Protein AF-D8LKP2-F1 (afdb_monomer)

pLDDT: mean 86.98, std 13.0, range [36.91, 98.19]

Solvent-accessible surface area (backbone atoms only — not comparable to full-atom values): 19824 Å² total; per-residue (Å²): 86,24,50,41,53,51,46,104,83,70,51,73,47,97,65,74,42,77,43,76,52,61,92,35,32,36,48,33,83,53,68,47,74,48,55,32,40,78,43,66,53,33,48,69,44,66,46,68,44,86,26,95,50,35,24,31,48,98,84,61,45,61,40,46,41,91,69,36,36,76,41,45,35,46,92,82,30,64,33,41,49,42,50,35,68,36,51,56,72,44,47,91,50,56,59,77,62,38,18,50,39,74,50,68,64,48,90,62,101,60,98,60,98,58,67,46,66,51,74,48,80,12,64,48,36,46,31,43,41,61,55,15,45,18,40,28,65,65,51,86,84,86,76,67,70,31,49,27,14,24,32,15,30,49,44,52,12,41,77,53,59,57,20,56,78,38,33,43,27,40,49,48,52,56,43,36,73,75,26,71,32,59,52,94,80,35,70,65,19,18,63,79,44,68,62,50,53,63,77,67,57,30,60,62,69,74,68,60,74,89,69,78,48,87,79,47,80,87,34,72,57,53,41,40,28,41,34,26,45,65,74,18,48,77,74,49,76,46,74,68,68,58,70,94,58,74,56,79,59,81,59,72,93,52,96,71,58,51,76,99,51,30,68,42,58,76,35,29,40,96,50,88,80,86,88,85,81,84,62,58,67,74,73,40,63,84,47,85,52,49,38,30,41,42,24,36,54,27,81,70,81,72,45,76,44,78,44,77,36,76,49,61,84,30,40,64,88,84,52,46,49,44,61,58,90,48,82,81,42,54,61,62,32,63,41,29,31,53,44,62,88,58,85,53,62,57,116

Foldseek 3Di:
DAWDQADPVRHGDPDIDDDDDDFQWDAACDWDQEQLDIDHHHSHDTHHAPEPQWGADPVRHIDGHPQWDWFADSVVHHIYTHRVVLLVVLVVLDDQLQQKAKDFQDDDPDPDPGRDIDIDGFSLSRGQVSVLLSLCLPDDADDDLNLLSLLLLLLSCQSNVVQCPRSSNVSNVVSLVVFFDCPPNAGSPGDSHDAWWHPDWLCCQVVPDPQPADADQADFWWKKWFKAFNSRDGPGIDTDACQLVVQPDDADADDDDGPPGDDSQVRGPPDDDDDDDDHDVVSCLPPTWMKIFMWIQRPVVRDTHTDWDQDQPDDNPPDRLSVDPDPVSSRRTITTGMHINDDNRSD

Organism: Ectocarpus siliculosus (NCBI:txid2880)

Structure (mmCIF, N/CA/C/O backbone):
data_AF-D8LKP2-F1
#
_entry.id   AF-D8LKP2-F1
#
loop_
_atom_site.group_PDB
_atom_site.id
_atom_site.type_symbol
_atom_site.label_atom_id
_atom_site.label_alt_id
_atom_site.label_comp_id
_atom_site.label_asym_id
_atom_site.label_entity_id
_atom_site.label_seq_id
_atom_site.pdbx_PDB_ins_code
_atom_site.Cartn_x
_atom_site.Cartn_y
_atom_site.Cartn_z
_atom_site.occupancy
_atom_site.B_iso_or_equiv
_atom_site.auth_seq_id
_atom_site.auth_comp_id
_atom_site.auth_asym_id
_atom_site.auth_atom_id
_atom_site.pdbx_PDB_model_num
ATOM 1 N N . MET A 1 1 ? 24.342 -14.392 -27.982 1.00 81.88 1 MET A N 1
ATOM 2 C CA . MET A 1 1 ? 23.772 -15.522 -28.763 1.00 81.88 1 MET A CA 1
ATOM 3 C C . MET A 1 1 ? 23.723 -16.722 -27.837 1.00 81.88 1 MET A C 1
ATOM 5 O O . MET A 1 1 ? 24.605 -16.813 -26.998 1.00 81.88 1 MET A O 1
ATOM 9 N N . VAL A 1 2 ? 22.73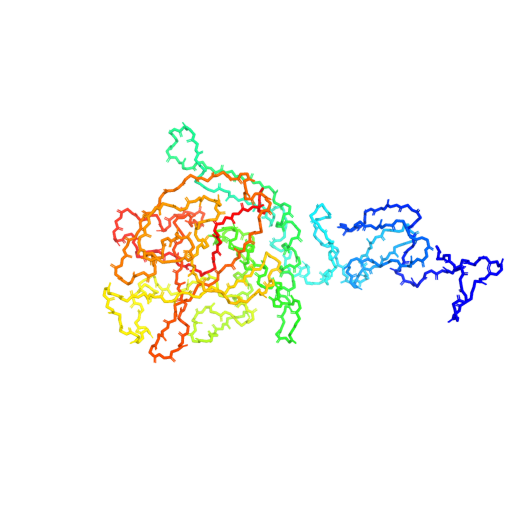1 -17.600 -27.959 1.00 86.88 2 VAL A N 1
ATOM 10 C CA . VAL A 1 2 ? 22.643 -18.830 -27.159 1.00 86.88 2 VAL A CA 1
ATOM 11 C C . VAL A 1 2 ? 23.512 -19.910 -27.775 1.00 86.88 2 VAL A C 1
ATOM 13 O O . VAL A 1 2 ? 23.477 -20.118 -28.989 1.00 86.88 2 VAL A O 1
ATOM 16 N N . LEU A 1 3 ? 24.264 -20.610 -26.939 1.00 84.88 3 LEU A N 1
ATOM 17 C CA . LEU A 1 3 ? 25.033 -21.785 -27.297 1.00 84.88 3 LEU A CA 1
ATOM 18 C C . LEU A 1 3 ? 24.117 -23.017 -27.324 1.00 84.88 3 LEU A C 1
ATOM 20 O O . LEU A 1 3 ? 23.578 -23.440 -26.307 1.00 84.88 3 LEU A O 1
ATOM 24 N N . LEU A 1 4 ? 23.957 -23.607 -28.502 1.00 85.62 4 LEU A N 1
ATOM 25 C CA . LEU A 1 4 ? 23.265 -24.872 -28.707 1.00 85.62 4 LEU A CA 1
ATOM 26 C C . LEU A 1 4 ? 24.266 -26.022 -28.619 1.00 85.62 4 LEU A C 1
ATOM 28 O O . LEU A 1 4 ? 25.209 -26.111 -29.412 1.00 85.62 4 LEU A O 1
ATOM 32 N N . GLU A 1 5 ? 24.034 -26.913 -27.659 1.00 85.00 5 GLU A N 1
ATOM 33 C CA . GLU A 1 5 ? 24.835 -28.125 -27.459 1.00 85.00 5 GLU A CA 1
ATOM 34 C C . GLU A 1 5 ? 24.086 -29.402 -27.855 1.00 85.00 5 GLU A C 1
ATOM 36 O O . GLU A 1 5 ? 24.713 -30.449 -28.013 1.00 85.00 5 GLU A O 1
ATOM 41 N N . THR A 1 6 ? 22.766 -29.325 -28.047 1.00 83.25 6 THR A N 1
ATOM 42 C CA . THR A 1 6 ? 21.898 -30.458 -28.382 1.00 83.25 6 THR A CA 1
ATOM 43 C C . THR A 1 6 ? 20.963 -30.140 -29.551 1.00 83.25 6 THR A C 1
ATOM 45 O O . THR A 1 6 ? 20.556 -28.999 -29.768 1.00 83.25 6 THR A O 1
ATOM 48 N N . TYR A 1 7 ? 20.608 -31.166 -30.327 1.00 76.75 7 TYR A N 1
ATOM 49 C CA . TYR A 1 7 ? 19.542 -31.088 -31.329 1.00 76.75 7 TYR A CA 1
ATOM 50 C C . TYR A 1 7 ? 18.158 -31.052 -30.655 1.00 76.75 7 TYR A C 1
ATOM 52 O O . TYR A 1 7 ? 18.015 -31.439 -29.497 1.00 76.75 7 TYR A O 1
ATOM 60 N N . GLN A 1 8 ? 17.099 -30.709 -31.406 1.00 70.69 8 GLN A N 1
ATOM 61 C CA . GLN A 1 8 ? 15.696 -30.719 -30.930 1.00 70.69 8 GLN A CA 1
ATOM 62 C C . GLN A 1 8 ? 15.198 -32.078 -30.371 1.00 70.69 8 GLN A C 1
ATOM 64 O O . GLN A 1 8 ? 14.094 -32.142 -29.838 1.00 70.69 8 GLN A O 1
ATOM 69 N N . GLY A 1 9 ? 15.993 -33.152 -30.470 1.00 70.62 9 GLY A N 1
ATOM 70 C CA . GLY A 1 9 ? 15.726 -34.475 -29.890 1.00 70.62 9 GLY A CA 1
ATOM 71 C C . GLY A 1 9 ? 16.557 -34.839 -28.649 1.00 70.62 9 GLY A C 1
ATOM 72 O O . GLY A 1 9 ? 16.400 -35.945 -28.145 1.00 70.62 9 GLY A O 1
ATOM 73 N N . GLY A 1 10 ? 17.432 -33.950 -28.158 1.00 77.06 10 GLY A N 1
ATOM 74 C CA . GLY A 1 10 ? 18.260 -34.169 -26.961 1.00 77.06 10 GLY A CA 1
ATOM 75 C C . GLY A 1 10 ? 19.646 -34.782 -27.206 1.00 77.06 10 GLY A C 1
ATOM 76 O O . GLY A 1 10 ? 20.459 -34.802 -26.286 1.00 77.06 10 GLY A O 1
ATOM 77 N N . ASP A 1 11 ? 19.950 -35.227 -28.428 1.00 84.88 11 ASP A N 1
ATOM 78 C CA . ASP A 1 11 ? 21.291 -35.701 -28.792 1.00 84.88 11 ASP A CA 1
ATOM 79 C C . ASP A 1 11 ? 22.294 -34.542 -28.862 1.00 84.88 11 ASP A C 1
ATOM 81 O O . ASP A 1 11 ? 21.978 -33.478 -29.398 1.00 84.88 11 ASP A O 1
ATOM 85 N N . TYR A 1 12 ? 23.516 -34.757 -28.370 1.00 84.31 12 TYR A N 1
ATOM 86 C CA . TYR A 1 12 ? 24.583 -33.756 -28.429 1.00 84.31 12 TYR A CA 1
ATOM 87 C C . TYR A 1 12 ? 25.056 -33.492 -29.864 1.00 84.31 12 TYR A C 1
ATOM 89 O O . TYR A 1 12 ? 25.244 -34.414 -30.661 1.00 84.31 12 TYR A O 1
ATOM 97 N N . MET A 1 13 ? 25.297 -32.220 -30.177 1.00 82.81 13 MET A N 1
ATOM 98 C CA . MET A 1 13 ? 25.844 -31.789 -31.461 1.00 82.81 13 MET A CA 1
ATOM 99 C C . MET A 1 13 ? 27.356 -32.043 -31.517 1.00 82.81 13 MET A C 1
ATOM 101 O O . MET A 1 13 ? 28.082 -31.761 -30.565 1.00 82.81 13 MET A O 1
ATOM 105 N N . THR A 1 14 ? 27.856 -32.530 -32.656 1.00 81.62 14 THR A N 1
ATOM 106 C CA . THR A 1 14 ? 29.305 -32.689 -32.901 1.00 81.62 14 THR A CA 1
ATOM 107 C C . THR A 1 14 ? 30.045 -31.352 -32.960 1.00 81.62 14 THR A C 1
ATOM 109 O O . THR A 1 14 ? 31.220 -31.285 -32.611 1.00 81.62 14 THR A O 1
ATOM 112 N N . GLU A 1 15 ? 29.354 -30.292 -33.378 1.00 83.38 15 GLU A N 1
ATOM 113 C CA . GLU A 1 15 ? 29.842 -28.915 -33.385 1.00 83.38 15 GLU A CA 1
ATOM 114 C C . GLU A 1 15 ? 28.800 -28.038 -32.690 1.00 83.38 15 GLU A C 1
ATOM 116 O O . GLU A 1 15 ? 27.628 -28.052 -33.071 1.00 83.38 15 GLU A O 1
ATOM 121 N N . LYS A 1 16 ? 29.212 -27.296 -31.655 1.00 85.81 16 LYS A N 1
ATOM 122 C CA . LYS A 1 16 ? 28.318 -26.361 -30.964 1.00 85.81 16 LYS A CA 1
ATOM 123 C C . LYS A 1 16 ? 27.963 -25.212 -31.904 1.00 85.81 16 LYS A C 1
ATOM 125 O O . LYS A 1 16 ? 28.833 -24.709 -32.615 1.00 85.81 16 LYS A O 1
ATOM 130 N N . ALA A 1 17 ? 26.710 -24.780 -31.885 1.00 86.44 17 ALA A N 1
ATOM 131 C CA . ALA A 1 17 ? 26.233 -23.687 -32.727 1.00 86.44 17 ALA A CA 1
ATOM 132 C C . ALA A 1 17 ? 25.756 -22.514 -31.872 1.00 86.44 17 ALA A C 1
ATOM 134 O O . ALA A 1 17 ? 25.228 -22.713 -30.786 1.00 86.44 17 ALA A O 1
ATOM 135 N N . CYS A 1 18 ? 25.906 -21.290 -32.374 1.00 87.31 18 CYS A N 1
ATOM 136 C CA . CYS A 1 18 ? 25.326 -20.111 -31.741 1.00 87.31 18 CYS A CA 1
ATOM 137 C C . CYS A 1 18 ? 24.032 -19.730 -32.463 1.00 87.31 18 CYS A C 1
ATOM 139 O O . CYS A 1 18 ? 24.038 -19.525 -33.678 1.00 87.31 18 CYS A O 1
ATOM 141 N N . GLN A 1 19 ? 22.936 -19.604 -31.721 1.00 89.38 19 GLN A N 1
ATOM 142 C CA . GLN A 1 19 ? 21.664 -19.097 -32.224 1.00 89.38 19 GLN A CA 1
ATOM 143 C C . GLN A 1 19 ? 21.390 -17.708 -31.643 1.00 89.38 19 GLN A C 1
ATOM 145 O O . GLN A 1 19 ? 21.559 -17.462 -30.450 1.00 89.38 19 GLN A O 1
ATOM 150 N N . SER A 1 20 ? 20.966 -16.767 -32.485 1.00 87.62 20 SER A N 1
ATOM 151 C CA . SER A 1 20 ? 20.514 -15.461 -32.004 1.00 87.62 20 SER A CA 1
ATOM 152 C C . SER A 1 20 ? 19.260 -15.605 -31.148 1.00 87.62 20 SER A C 1
ATOM 154 O O . SER A 1 20 ? 18.359 -16.376 -31.479 1.00 87.62 20 SER A O 1
ATOM 156 N N . CYS A 1 21 ? 19.203 -14.834 -30.066 1.00 89.25 21 CYS A N 1
ATOM 157 C CA . CYS A 1 21 ? 18.011 -14.748 -29.241 1.00 89.25 21 CYS A CA 1
ATOM 158 C C . CYS A 1 21 ? 16.824 -14.171 -30.010 1.00 89.25 21 CYS A C 1
ATOM 160 O O . CYS A 1 21 ? 16.996 -13.432 -30.986 1.00 89.25 21 CYS A O 1
ATOM 162 N N . ALA A 1 22 ? 15.616 -14.504 -29.551 1.00 90.56 22 ALA A N 1
ATOM 163 C CA . ALA A 1 22 ? 14.415 -13.823 -30.009 1.00 90.56 22 ALA A CA 1
ATOM 164 C C . ALA A 1 22 ? 14.532 -12.320 -29.705 1.00 90.56 22 ALA A C 1
ATOM 166 O O . ALA A 1 22 ? 15.175 -11.927 -28.726 1.00 90.56 22 ALA A O 1
ATOM 167 N N . ALA A 1 23 ? 13.924 -11.482 -30.547 1.00 88.94 23 ALA A N 1
ATOM 168 C CA . ALA A 1 23 ? 13.942 -10.037 -30.345 1.00 88.94 23 ALA A CA 1
ATOM 169 C C . ALA A 1 23 ? 13.461 -9.679 -28.927 1.00 88.94 23 ALA A C 1
ATOM 171 O O . ALA A 1 23 ? 12.464 -10.222 -28.457 1.00 88.94 23 ALA A O 1
ATOM 172 N N . GLY A 1 24 ? 14.199 -8.791 -28.258 1.00 90.19 24 GLY A N 1
ATOM 173 C CA . GLY A 1 24 ? 13.927 -8.360 -26.886 1.00 90.19 24 GLY A CA 1
ATOM 174 C C . GLY A 1 24 ? 14.442 -9.283 -25.779 1.00 90.19 24 GLY A C 1
ATOM 175 O O . GLY A 1 24 ? 14.266 -8.951 -24.610 1.00 90.19 24 GLY A O 1
ATOM 176 N N . THR A 1 25 ? 15.117 -10.385 -26.118 1.00 93.62 25 THR A N 1
ATOM 177 C CA . THR A 1 25 ? 15.786 -11.269 -25.147 1.00 93.62 25 THR A CA 1
ATOM 178 C C . THR A 1 25 ? 17.306 -11.250 -25.327 1.00 93.62 25 THR A C 1
ATOM 180 O O . THR A 1 25 ? 17.803 -11.009 -26.432 1.00 93.62 25 THR A O 1
ATOM 183 N N . PHE A 1 26 ? 18.056 -11.495 -24.251 1.00 93.75 26 PHE A N 1
ATOM 184 C CA . PHE A 1 26 ? 19.516 -11.366 -24.222 1.00 93.75 26 PHE A CA 1
ATOM 185 C C . PHE A 1 26 ? 20.187 -12.557 -23.529 1.00 93.75 26 PHE A C 1
ATOM 187 O O . PHE A 1 26 ? 19.570 -13.239 -22.715 1.00 93.75 26 PHE A O 1
ATOM 194 N N . VAL A 1 27 ? 21.452 -12.821 -23.866 1.00 93.44 27 VAL A N 1
ATOM 195 C CA . VAL A 1 27 ? 22.268 -13.860 -23.217 1.00 93.44 27 VAL A CA 1
ATOM 196 C C . VAL A 1 27 ? 23.348 -13.185 -22.399 1.00 93.44 27 VAL A C 1
ATOM 198 O O . VAL A 1 27 ? 24.166 -12.459 -22.960 1.00 93.44 27 VAL A O 1
ATOM 201 N N . PHE A 1 28 ? 23.381 -13.468 -21.103 1.00 92.38 28 PHE A N 1
ATOM 202 C CA . PHE A 1 28 ? 24.430 -12.993 -20.213 1.00 92.38 28 PHE A CA 1
ATOM 203 C C . PHE A 1 28 ? 25.578 -14.004 -20.171 1.00 92.38 28 PHE A C 1
ATOM 205 O O . PHE A 1 28 ? 25.398 -15.141 -19.741 1.00 92.38 28 PHE A O 1
ATOM 212 N N . GLU A 1 29 ? 26.762 -13.595 -20.628 1.00 90.50 29 GLU A N 1
ATOM 213 C CA . GLU A 1 29 ? 27.996 -14.391 -20.506 1.00 90.50 29 GLU A CA 1
ATOM 214 C C . GLU A 1 29 ? 28.653 -14.222 -19.126 1.00 90.50 29 GLU A C 1
ATOM 216 O O . GLU A 1 29 ? 29.379 -15.099 -18.663 1.00 90.50 29 GLU A O 1
ATOM 221 N N . GLU A 1 30 ? 28.343 -13.120 -18.443 1.00 92.50 30 GLU A N 1
ATOM 222 C CA . GLU A 1 30 ? 28.741 -12.816 -17.072 1.00 92.50 30 GLU A CA 1
ATOM 223 C C . GLU A 1 30 ? 27.514 -12.361 -16.279 1.00 92.50 30 GLU A C 1
ATOM 225 O O . GLU A 1 30 ? 26.557 -11.839 -16.851 1.00 92.50 30 GLU A O 1
ATOM 230 N N . ALA A 1 31 ? 27.529 -12.566 -14.960 1.00 93.94 31 ALA A N 1
ATOM 231 C CA . ALA A 1 31 ? 26.429 -12.122 -14.114 1.00 93.94 31 ALA A CA 1
ATOM 232 C C . ALA A 1 31 ? 26.308 -10.590 -14.160 1.00 93.94 31 ALA A C 1
ATOM 234 O O . ALA A 1 31 ? 27.303 -9.884 -13.992 1.00 93.94 31 ALA A O 1
ATOM 235 N N . SER A 1 32 ? 25.089 -10.088 -14.349 1.00 94.62 32 SER A N 1
ATOM 236 C CA . SER A 1 32 ? 24.789 -8.654 -14.390 1.00 94.62 32 SER A CA 1
ATOM 237 C C . SER A 1 32 ? 23.512 -8.349 -13.616 1.00 94.62 32 SER A C 1
ATOM 239 O O . SER A 1 32 ? 22.709 -9.243 -13.354 1.00 94.62 32 SER A O 1
ATOM 241 N N . THR A 1 33 ? 23.303 -7.084 -13.262 1.00 95.12 33 THR A N 1
ATOM 242 C CA . THR A 1 33 ? 22.041 -6.607 -12.691 1.00 95.12 33 THR A CA 1
ATOM 243 C C . THR A 1 33 ? 21.482 -5.525 -13.594 1.00 95.12 33 THR A C 1
ATOM 245 O O . THR A 1 33 ? 22.072 -4.457 -13.715 1.00 95.12 33 THR A O 1
ATOM 248 N N . GLU A 1 34 ? 20.320 -5.788 -14.183 1.00 95.25 34 GLU A N 1
ATOM 249 C CA . GLU A 1 34 ? 19.661 -4.891 -15.130 1.00 95.25 34 GLU A CA 1
ATOM 250 C C . GLU A 1 34 ? 18.204 -4.688 -14.724 1.00 95.25 34 GLU A C 1
ATOM 252 O O . GLU A 1 34 ? 17.526 -5.623 -14.298 1.00 95.25 34 GLU A O 1
ATOM 257 N N . ALA A 1 35 ? 17.720 -3.446 -14.811 1.00 95.56 35 ALA A N 1
ATOM 258 C CA . ALA A 1 35 ? 16.361 -3.075 -14.403 1.00 95.56 35 ALA A CA 1
ATOM 259 C C . ALA A 1 35 ? 15.943 -3.616 -13.014 1.00 95.56 35 ALA A C 1
ATOM 261 O O . ALA A 1 35 ? 14.785 -3.964 -12.801 1.00 95.56 35 ALA A O 1
ATOM 262 N N . GLY A 1 36 ? 16.886 -3.679 -12.066 1.00 94.62 36 GLY A N 1
ATOM 263 C CA . GLY A 1 36 ? 16.636 -4.134 -10.693 1.00 94.62 36 GLY A CA 1
ATOM 264 C C . GLY A 1 36 ? 16.484 -5.648 -10.519 1.00 94.62 36 GLY A C 1
ATOM 265 O O . GLY A 1 36 ? 16.029 -6.096 -9.470 1.00 94.62 36 GLY A O 1
ATOM 266 N N . VAL A 1 37 ? 16.877 -6.441 -11.522 1.00 96.31 37 VAL A N 1
ATOM 267 C CA . VAL A 1 37 ? 16.931 -7.908 -11.458 1.00 96.31 37 VAL A CA 1
ATOM 268 C C . VAL A 1 37 ? 18.347 -8.392 -11.735 1.00 96.31 37 VAL A C 1
ATOM 270 O O . VAL A 1 37 ? 19.013 -7.899 -12.643 1.00 96.31 37 VAL A O 1
ATOM 273 N N . SER A 1 38 ? 18.813 -9.360 -10.944 1.00 95.44 38 SER A N 1
ATOM 274 C CA . SER A 1 38 ? 20.093 -10.029 -11.171 1.00 95.44 38 SER A CA 1
ATOM 275 C C . SER A 1 38 ? 19.930 -11.191 -12.145 1.00 95.44 38 SER A C 1
ATOM 277 O O . SER A 1 38 ? 19.161 -12.119 -11.900 1.00 95.44 38 SER A O 1
ATOM 279 N N . TYR A 1 39 ? 20.699 -11.148 -13.224 1.00 94.88 39 TYR A N 1
ATOM 280 C CA . TYR A 1 39 ? 20.777 -12.173 -14.252 1.00 94.88 39 TYR A CA 1
ATOM 281 C C . TYR A 1 39 ? 22.038 -12.999 -14.041 1.00 94.88 39 TYR A C 1
ATOM 283 O O . TYR A 1 39 ? 23.145 -12.467 -13.914 1.00 94.88 39 TYR A O 1
ATOM 291 N N . ALA A 1 40 ? 21.872 -14.317 -13.993 1.00 94.56 40 ALA A N 1
ATOM 292 C CA . ALA A 1 40 ? 22.999 -15.231 -13.937 1.00 94.56 40 ALA A CA 1
ATOM 293 C C . ALA A 1 40 ? 23.657 -15.341 -15.318 1.00 94.56 40 ALA A C 1
ATOM 295 O O . ALA A 1 40 ? 22.985 -15.241 -16.347 1.00 94.56 40 ALA A O 1
ATOM 296 N N . ALA A 1 41 ? 24.966 -15.604 -15.326 1.00 93.88 41 ALA A N 1
ATOM 297 C CA . ALA A 1 41 ? 25.658 -16.015 -16.537 1.00 93.88 41 ALA A CA 1
ATOM 298 C C . ALA A 1 41 ? 25.077 -17.352 -17.011 1.00 93.88 41 ALA A C 1
ATOM 300 O O . ALA A 1 41 ? 25.246 -18.378 -16.348 1.00 93.88 41 ALA A O 1
ATOM 301 N N . ASP A 1 42 ? 24.387 -17.333 -18.143 1.00 91.94 42 ASP A N 1
ATOM 302 C CA . ASP A 1 42 ? 23.805 -18.520 -18.749 1.00 91.94 42 ASP A CA 1
ATOM 303 C C . ASP A 1 42 ? 23.919 -18.418 -20.271 1.00 91.94 42 ASP A C 1
ATOM 305 O O . ASP A 1 42 ? 23.041 -17.848 -20.921 1.00 91.94 42 ASP A O 1
ATOM 309 N N . PRO A 1 43 ? 24.988 -18.976 -20.869 1.00 88.94 43 PRO A N 1
ATOM 310 C CA . PRO A 1 43 ? 25.154 -18.968 -22.313 1.00 88.94 43 PRO A CA 1
ATOM 311 C C . PRO A 1 43 ? 24.147 -19.883 -23.028 1.00 88.94 43 PRO A C 1
ATOM 313 O O . PRO A 1 43 ? 24.101 -19.867 -24.257 1.00 88.94 43 PRO A O 1
ATOM 316 N N . LEU A 1 44 ? 23.368 -20.697 -22.303 1.00 89.06 44 LEU A N 1
ATOM 317 C CA . LEU A 1 44 ? 22.438 -21.687 -22.851 1.00 89.06 44 LEU A CA 1
ATOM 318 C C . LEU A 1 44 ? 20.987 -21.188 -22.906 1.00 89.06 44 LEU A C 1
ATOM 320 O O . LEU A 1 44 ? 20.153 -21.853 -23.525 1.00 89.06 44 LEU A O 1
ATOM 324 N N . SER A 1 45 ? 20.666 -20.031 -22.317 1.00 91.12 45 SER A N 1
ATOM 325 C CA . SER A 1 45 ? 19.306 -19.489 -22.331 1.00 91.12 45 SER A CA 1
ATOM 326 C C . SER A 1 45 ? 19.242 -18.002 -22.682 1.00 91.12 45 SER A C 1
ATOM 328 O O . SER A 1 45 ? 20.117 -17.203 -22.354 1.00 91.12 45 SER A O 1
ATOM 330 N N . CYS A 1 46 ? 18.174 -17.630 -23.392 1.00 92.75 46 CYS A N 1
ATOM 331 C CA . CYS A 1 46 ? 17.798 -16.233 -23.567 1.00 92.75 46 CYS A CA 1
ATOM 332 C C . CYS A 1 46 ? 16.978 -15.796 -22.356 1.00 92.75 46 CYS A C 1
ATOM 334 O O . CYS A 1 46 ? 15.945 -16.397 -22.060 1.00 92.75 46 CYS A O 1
ATOM 336 N N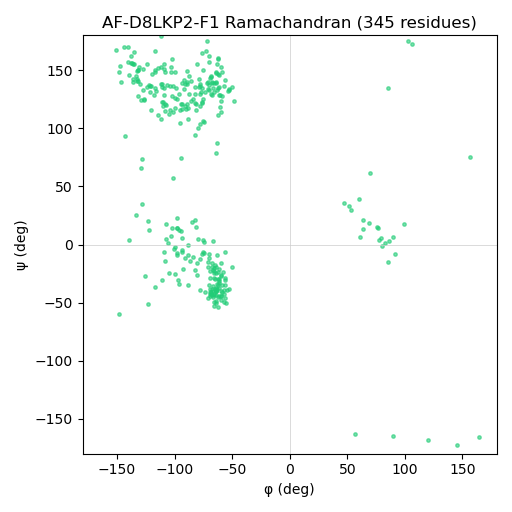 . GLN A 1 47 ? 17.411 -14.731 -21.701 1.00 94.94 47 GLN A N 1
ATOM 337 C CA . GLN A 1 47 ? 16.730 -14.128 -20.565 1.00 94.94 47 GLN A CA 1
ATOM 338 C C . GLN A 1 47 ? 15.925 -12.909 -21.047 1.00 94.94 47 GLN A C 1
ATOM 340 O O . GLN A 1 47 ? 16.292 -12.257 -22.031 1.00 94.94 47 GLN A O 1
ATOM 345 N N . ALA A 1 48 ? 14.798 -12.634 -20.391 1.00 95.62 48 ALA A N 1
ATOM 346 C CA . ALA A 1 48 ? 13.905 -11.517 -20.699 1.00 95.62 48 ALA A CA 1
ATOM 347 C C . ALA A 1 48 ? 13.976 -10.453 -19.598 1.00 95.62 48 ALA A C 1
ATOM 349 O O . ALA A 1 48 ? 14.324 -10.765 -18.462 1.00 95.62 48 ALA A O 1
ATOM 350 N N . CYS A 1 49 ? 13.645 -9.212 -19.950 1.00 96.69 49 CYS A N 1
ATOM 351 C CA . CYS A 1 49 ? 13.491 -8.129 -18.984 1.00 96.69 49 CYS A CA 1
ATOM 352 C C . CYS A 1 49 ? 12.358 -8.427 -17.979 1.00 96.69 49 CYS A C 1
ATOM 354 O O . CYS A 1 49 ? 11.496 -9.257 -18.268 1.00 96.69 49 CYS A O 1
ATOM 356 N N . PRO A 1 50 ? 12.325 -7.758 -16.810 1.00 95.94 50 PRO A N 1
ATOM 357 C CA . PRO A 1 50 ? 11.378 -8.106 -15.747 1.00 95.94 50 PRO A CA 1
ATOM 358 C C . PRO A 1 50 ? 9.914 -7.749 -16.030 1.00 95.94 50 PRO A C 1
ATOM 360 O O . PRO A 1 50 ? 9.033 -8.211 -15.311 1.00 95.94 50 PRO A O 1
ATOM 363 N N . ASP A 1 51 ? 9.660 -6.905 -17.026 1.00 95.31 51 ASP A N 1
ATOM 364 C CA . ASP A 1 51 ? 8.332 -6.425 -17.398 1.00 95.31 51 ASP A CA 1
ATOM 365 C C . ASP A 1 51 ? 8.064 -6.789 -18.862 1.00 95.31 51 ASP A C 1
ATOM 367 O O . ASP A 1 51 ? 8.934 -6.615 -19.717 1.00 95.31 51 ASP A O 1
ATOM 371 N N . ASP A 1 52 ? 6.855 -7.264 -19.159 1.00 94.38 52 ASP A N 1
ATOM 372 C CA . ASP A 1 52 ? 6.459 -7.702 -20.504 1.00 94.38 52 ASP A CA 1
ATOM 373 C C . ASP A 1 52 ? 6.518 -6.571 -21.551 1.00 94.38 52 ASP A C 1
ATOM 375 O O . ASP A 1 52 ? 6.607 -6.826 -22.755 1.00 94.38 52 ASP A O 1
ATOM 379 N N . ASN A 1 53 ? 6.487 -5.306 -21.115 1.00 95.38 53 ASN A N 1
ATOM 380 C CA . ASN A 1 53 ? 6.640 -4.130 -21.971 1.00 95.38 53 ASN A CA 1
ATOM 381 C C . ASN A 1 53 ? 8.081 -3.595 -22.009 1.00 95.38 53 ASN A C 1
ATOM 383 O O . ASN A 1 53 ? 8.308 -2.491 -22.514 1.00 95.38 53 ASN A O 1
ATOM 387 N N . MET A 1 54 ? 9.052 -4.360 -21.507 1.00 96.75 54 MET A N 1
ATOM 388 C CA . MET A 1 54 ? 10.482 -4.122 -21.691 1.00 96.75 54 MET A CA 1
ATOM 389 C C . MET A 1 54 ? 11.081 -5.060 -22.731 1.00 96.75 54 MET A C 1
ATOM 391 O O . MET A 1 54 ? 10.653 -6.196 -22.919 1.00 96.75 54 MET A O 1
ATOM 395 N N . SER A 1 55 ? 12.147 -4.595 -23.367 1.00 96.75 55 SER A N 1
ATOM 396 C CA . SER A 1 55 ? 12.992 -5.413 -24.222 1.00 96.75 55 SER A CA 1
ATOM 397 C C . SER A 1 55 ? 14.464 -5.079 -24.010 1.00 96.75 55 SER A C 1
ATOM 399 O O . SER A 1 55 ? 14.834 -3.932 -23.733 1.00 96.75 55 SER A O 1
ATOM 401 N N . PHE A 1 56 ? 15.312 -6.101 -24.124 1.00 95.88 56 PHE A N 1
ATOM 402 C CA . PHE A 1 56 ? 16.755 -5.903 -24.117 1.00 95.88 56 PHE A CA 1
ATOM 403 C C . PHE A 1 56 ? 17.231 -5.218 -25.401 1.00 95.88 56 PHE A C 1
ATOM 405 O O . PHE A 1 56 ? 16.889 -5.638 -26.513 1.00 95.88 56 PHE A O 1
ATOM 412 N N . GLY A 1 57 ? 18.073 -4.199 -25.232 1.00 90.25 57 GLY A N 1
ATOM 413 C CA . GLY A 1 57 ? 18.898 -3.621 -26.283 1.00 90.25 57 GLY A CA 1
ATOM 414 C C . GLY A 1 57 ? 20.048 -4.544 -26.699 1.00 90.25 57 GLY A C 1
ATOM 415 O O . GLY A 1 57 ? 20.288 -5.603 -26.117 1.00 90.25 57 GLY A O 1
ATOM 416 N N . LEU A 1 58 ? 20.797 -4.134 -27.727 1.00 84.38 58 LEU A N 1
ATOM 417 C CA . LEU A 1 58 ? 21.979 -4.879 -28.198 1.00 84.38 58 LEU A CA 1
ATOM 418 C C . LEU A 1 58 ? 23.120 -4.907 -27.169 1.00 84.38 58 LEU A C 1
ATOM 420 O O . LEU A 1 58 ? 24.007 -5.751 -27.258 1.00 84.38 58 LEU A O 1
ATOM 424 N N . ASP A 1 59 ? 23.099 -3.971 -26.229 1.00 86.94 59 ASP A N 1
ATOM 425 C CA . ASP A 1 59 ? 24.020 -3.814 -25.107 1.00 86.94 59 ASP A CA 1
ATOM 426 C C . ASP A 1 59 ? 23.600 -4.606 -23.860 1.00 86.94 59 ASP A C 1
ATOM 428 O O . ASP A 1 59 ? 24.312 -4.575 -22.860 1.00 86.94 59 ASP A O 1
ATOM 432 N N . GLY A 1 60 ? 22.473 -5.323 -23.913 1.00 88.00 60 GLY A N 1
ATOM 433 C CA . GLY A 1 60 ? 21.954 -6.076 -22.774 1.00 88.00 60 GLY A CA 1
ATOM 434 C C . GLY A 1 60 ? 21.277 -5.204 -21.718 1.00 88.00 60 GLY A C 1
ATOM 435 O O . GLY A 1 60 ? 21.005 -5.700 -20.631 1.00 88.00 60 GLY A O 1
ATOM 436 N N . GLN A 1 61 ? 20.959 -3.940 -22.024 1.00 93.69 61 GLN A N 1
ATOM 437 C CA . GLN A 1 61 ? 20.186 -3.074 -21.132 1.00 93.69 61 GLN A CA 1
ATOM 438 C C . GLN A 1 61 ? 18.688 -3.179 -21.417 1.00 93.69 61 GLN A C 1
ATOM 440 O O . GLN A 1 61 ? 18.256 -3.195 -22.571 1.00 93.69 61 GLN A O 1
ATOM 445 N N . CYS A 1 62 ? 17.876 -3.232 -20.362 1.00 95.94 62 CYS A N 1
ATOM 446 C CA . CYS A 1 62 ? 16.422 -3.217 -20.492 1.00 95.94 62 CYS A CA 1
ATOM 447 C C . CYS A 1 62 ? 15.910 -1.802 -20.762 1.00 95.94 62 CYS A C 1
ATOM 449 O O . CYS A 1 62 ? 16.194 -0.867 -20.012 1.00 95.94 62 CYS A O 1
ATOM 451 N N . SER A 1 63 ? 15.086 -1.662 -21.796 1.00 96.25 63 SER A N 1
ATOM 452 C CA . SER A 1 63 ? 14.387 -0.419 -22.116 1.00 96.25 63 SER A CA 1
ATOM 453 C C . SER A 1 63 ? 12.906 -0.685 -22.364 1.00 96.25 63 SER A C 1
ATOM 455 O O . SER A 1 63 ? 12.529 -1.776 -22.790 1.00 96.25 63 SER A O 1
ATOM 457 N N . CYS A 1 64 ? 12.055 0.296 -22.063 1.00 97.31 64 CYS A N 1
ATOM 458 C CA . CYS A 1 64 ? 10.633 0.182 -22.363 1.00 97.31 64 CYS A CA 1
ATOM 459 C C . CYS A 1 64 ? 10.380 0.235 -23.867 1.00 97.31 64 CYS A C 1
ATOM 461 O O . CYS A 1 64 ? 10.996 1.027 -24.580 1.00 97.31 64 CYS A O 1
ATOM 463 N N . ASN A 1 65 ? 9.409 -0.554 -24.318 1.00 96.25 65 ASN A N 1
ATOM 464 C CA . ASN A 1 65 ? 8.882 -0.473 -25.672 1.00 96.25 65 ASN A CA 1
ATOM 465 C C . ASN A 1 65 ? 8.233 0.903 -25.930 1.00 96.25 65 ASN A C 1
ATOM 467 O O . ASN A 1 65 ? 7.829 1.609 -25.000 1.00 96.25 65 ASN A O 1
ATOM 471 N N . ASP A 1 66 ? 8.093 1.272 -27.205 1.00 96.81 66 ASP A N 1
ATOM 472 C CA . ASP A 1 66 ? 7.489 2.546 -27.608 1.00 96.81 66 ASP A CA 1
ATOM 473 C C . ASP A 1 66 ? 6.108 2.763 -26.966 1.00 96.81 66 ASP A C 1
ATOM 475 O O . ASP A 1 66 ? 5.239 1.889 -26.980 1.00 96.81 66 ASP A O 1
ATOM 479 N N . GLY A 1 67 ? 5.890 3.963 -26.423 1.00 96.75 67 GLY A N 1
ATOM 480 C CA . GLY A 1 67 ? 4.648 4.328 -25.733 1.00 96.75 67 GLY A CA 1
ATOM 481 C C . GLY A 1 67 ? 4.601 3.954 -24.249 1.00 96.75 67 GLY A C 1
ATOM 482 O O . GLY A 1 67 ? 3.585 4.220 -23.601 1.00 96.75 67 GLY A O 1
ATOM 483 N N . TYR A 1 68 ? 5.684 3.395 -23.703 1.00 97.69 68 TYR A N 1
ATOM 484 C CA . TYR A 1 68 ? 5.846 3.115 -22.281 1.00 97.69 68 TYR A CA 1
ATOM 485 C C . TYR A 1 68 ? 7.004 3.915 -21.675 1.00 97.69 68 TYR A C 1
ATOM 487 O O . TYR A 1 68 ? 7.998 4.238 -22.322 1.00 97.69 68 TYR A O 1
ATOM 495 N N . THR A 1 69 ? 6.870 4.230 -20.393 1.00 97.31 69 THR A N 1
ATOM 496 C CA . THR A 1 69 ? 7.853 4.946 -19.587 1.00 97.31 69 THR A CA 1
ATOM 497 C C . THR A 1 69 ? 8.347 4.029 -18.481 1.00 97.31 69 THR A C 1
ATOM 499 O O . THR A 1 69 ? 7.538 3.432 -17.769 1.00 97.31 69 THR A O 1
ATOM 502 N N . ILE A 1 70 ? 9.669 3.957 -18.314 1.00 96.88 70 ILE A N 1
ATOM 503 C CA . ILE A 1 70 ? 10.280 3.191 -17.228 1.00 96.88 70 ILE A CA 1
ATOM 504 C C . ILE A 1 70 ? 10.026 3.886 -15.894 1.00 96.88 70 ILE A C 1
ATOM 506 O O . ILE A 1 70 ? 10.163 5.109 -15.779 1.00 96.88 70 ILE A O 1
ATOM 510 N N . VAL A 1 71 ? 9.614 3.116 -14.893 1.00 96.44 71 VAL A N 1
ATOM 511 C CA . VAL A 1 71 ? 9.306 3.610 -13.553 1.00 96.44 71 VAL A CA 1
ATOM 512 C C . VAL A 1 71 ? 9.852 2.668 -12.489 1.00 96.44 71 VAL A C 1
ATOM 514 O O . VAL A 1 71 ? 10.034 1.471 -12.718 1.00 96.44 71 VAL A O 1
ATOM 517 N N . GLY A 1 72 ? 10.060 3.239 -11.309 1.00 95.62 72 GLY A N 1
ATOM 518 C CA . GLY A 1 72 ? 10.548 2.554 -10.127 1.00 95.62 72 GLY A CA 1
ATOM 519 C C . GLY A 1 72 ? 12.027 2.822 -9.847 1.00 95.62 72 GLY A C 1
ATOM 520 O O . GLY A 1 72 ? 12.716 3.471 -10.633 1.00 95.62 72 GLY A O 1
ATOM 521 N N . ALA A 1 73 ? 12.509 2.309 -8.717 1.00 95.19 73 ALA A N 1
ATOM 522 C CA . ALA A 1 73 ? 13.904 2.396 -8.297 1.00 95.19 73 ALA A CA 1
ATOM 523 C C . ALA A 1 73 ? 14.560 1.011 -8.380 1.00 95.19 73 ALA A C 1
ATOM 525 O O . ALA A 1 73 ? 14.135 0.087 -7.684 1.00 95.19 73 ALA A O 1
ATOM 526 N N . SER A 1 74 ? 15.601 0.867 -9.205 1.00 94.94 74 SER A N 1
ATOM 527 C CA . SER A 1 74 ? 16.264 -0.424 -9.461 1.00 94.94 74 SER A CA 1
ATOM 528 C C . SER A 1 74 ? 17.009 -0.971 -8.245 1.00 94.94 74 SER A C 1
ATOM 530 O O . SER A 1 74 ? 17.275 -2.165 -8.176 1.00 94.94 74 SER A O 1
ATOM 532 N N . ALA A 1 75 ? 17.330 -0.109 -7.276 1.00 94.00 75 ALA A N 1
ATOM 533 C CA . ALA A 1 75 ? 17.941 -0.504 -6.011 1.00 94.00 75 ALA A CA 1
ATOM 534 C C . ALA A 1 75 ? 16.989 -1.301 -5.101 1.00 94.00 75 ALA A C 1
ATOM 536 O O . ALA A 1 75 ? 17.465 -2.017 -4.226 1.00 94.00 75 ALA A O 1
ATOM 537 N N . LEU A 1 76 ? 15.669 -1.168 -5.290 1.00 93.00 76 LEU A N 1
ATOM 538 C CA . LEU A 1 76 ? 14.667 -1.839 -4.458 1.00 93.00 76 LEU A CA 1
ATOM 539 C C . LEU A 1 76 ? 14.154 -3.139 -5.086 1.00 93.00 76 LEU A C 1
ATOM 541 O O . LEU A 1 76 ? 13.781 -4.066 -4.376 1.00 93.00 76 LEU A O 1
ATOM 545 N N . GLY A 1 77 ? 14.125 -3.211 -6.415 1.00 94.56 77 GLY A N 1
ATOM 546 C CA . GLY A 1 77 ? 13.607 -4.373 -7.119 1.00 94.56 77 GLY A CA 1
ATOM 547 C C . GLY A 1 77 ? 13.327 -4.106 -8.595 1.00 94.56 77 GLY A C 1
ATOM 548 O O . GLY A 1 77 ? 13.763 -3.080 -9.130 1.00 94.56 77 GLY A O 1
ATOM 549 N N . PRO A 1 78 ? 12.579 -5.011 -9.250 1.00 96.38 78 PRO A N 1
ATOM 550 C CA . PRO A 1 78 ? 12.324 -4.958 -10.682 1.00 96.38 78 PRO A CA 1
ATOM 551 C C . PRO A 1 78 ? 11.641 -3.654 -11.114 1.00 96.38 78 PRO A C 1
ATOM 553 O O . PRO A 1 78 ? 10.600 -3.276 -10.573 1.00 96.38 78 PRO A O 1
ATOM 556 N N . LEU A 1 79 ? 12.212 -2.970 -12.105 1.00 97.19 79 LEU A N 1
ATOM 557 C CA . LEU A 1 79 ? 11.589 -1.807 -12.739 1.00 97.19 79 LEU A CA 1
ATOM 558 C C . LEU A 1 79 ? 10.378 -2.229 -13.577 1.00 97.19 79 LEU A C 1
ATOM 560 O O . LEU A 1 79 ? 10.299 -3.363 -14.044 1.00 97.19 79 LEU A O 1
ATOM 564 N N . ARG A 1 80 ? 9.457 -1.289 -13.811 1.00 96.00 80 ARG A N 1
ATOM 565 C CA . ARG A 1 80 ? 8.230 -1.522 -14.592 1.00 96.00 80 ARG A CA 1
ATOM 566 C C . ARG A 1 80 ? 8.103 -0.545 -15.752 1.00 96.00 80 ARG A C 1
ATOM 568 O O . ARG A 1 80 ? 8.630 0.567 -15.693 1.00 96.00 80 ARG A O 1
ATOM 575 N N . CYS A 1 81 ? 7.374 -0.936 -16.788 1.00 96.81 81 CYS A N 1
ATOM 576 C CA . CYS A 1 81 ? 7.025 -0.079 -17.915 1.00 96.81 81 CYS A CA 1
ATOM 577 C C . CYS A 1 81 ? 5.548 0.275 -17.859 1.00 96.81 81 CYS A C 1
ATOM 579 O O . CYS A 1 81 ? 4.671 -0.566 -18.022 1.00 96.81 81 CYS A O 1
ATOM 581 N N . VAL A 1 82 ? 5.261 1.558 -17.665 1.00 95.50 82 VAL A N 1
ATOM 582 C CA . VAL A 1 82 ? 3.888 2.060 -17.577 1.00 95.50 82 VAL A CA 1
ATOM 583 C C . VAL A 1 82 ? 3.584 2.900 -18.800 1.00 95.50 82 VAL A C 1
ATOM 585 O O . VAL A 1 82 ? 4.417 3.697 -19.221 1.00 95.50 82 VAL A O 1
ATOM 588 N N . VAL A 1 83 ? 2.383 2.746 -19.360 1.00 96.00 83 VAL A N 1
ATOM 589 C CA . VAL A 1 83 ? 1.927 3.515 -20.525 1.00 96.00 83 VAL A CA 1
ATOM 590 C C . VAL A 1 83 ? 2.205 5.007 -20.310 1.00 96.00 83 VAL A C 1
ATOM 592 O O . VAL A 1 83 ? 1.744 5.606 -19.334 1.00 96.00 83 VAL A O 1
ATOM 595 N N . THR A 1 84 ? 2.951 5.625 -21.226 1.00 97.00 84 THR A N 1
ATOM 596 C CA . THR A 1 84 ? 3.450 6.998 -21.075 1.00 97.00 84 THR A CA 1
ATOM 597 C C . THR A 1 84 ? 2.316 7.995 -20.858 1.00 97.00 84 THR A C 1
ATOM 599 O O . THR A 1 84 ? 2.437 8.879 -20.015 1.00 97.00 84 THR A O 1
ATOM 602 N N . SER A 1 85 ? 1.183 7.833 -21.549 1.00 96.75 85 SER A N 1
ATOM 603 C CA . SER A 1 85 ? 0.017 8.708 -21.372 1.00 96.75 85 SER A CA 1
ATOM 604 C C . SER A 1 85 ? -0.569 8.647 -19.956 1.00 96.75 85 SER A C 1
ATOM 606 O O . SER A 1 85 ? -0.986 9.680 -19.436 1.00 96.75 85 SER A O 1
ATOM 608 N N . HIS A 1 86 ? -0.547 7.483 -19.297 1.00 95.62 86 HIS A N 1
ATOM 609 C CA . HIS A 1 86 ? -1.001 7.331 -17.909 1.00 95.62 86 HIS A CA 1
ATOM 610 C C . HIS A 1 86 ? -0.045 8.039 -16.945 1.00 95.62 86 HIS A C 1
ATOM 612 O O . HIS A 1 86 ? -0.468 8.731 -16.021 1.00 95.62 86 HIS A O 1
ATOM 618 N N . VAL A 1 87 ? 1.260 7.918 -17.197 1.00 96.69 87 VAL A N 1
ATOM 619 C CA . VAL A 1 87 ? 2.298 8.608 -16.423 1.00 96.69 87 VAL A CA 1
ATOM 620 C C . VAL A 1 87 ? 2.187 10.130 -16.579 1.00 96.69 87 VAL A C 1
ATOM 622 O O . VAL A 1 87 ? 2.351 10.865 -15.604 1.00 96.69 87 VAL A O 1
ATOM 625 N N . THR A 1 88 ? 1.883 10.618 -17.784 1.00 97.00 88 THR A N 1
ATOM 626 C CA . THR A 1 88 ? 1.630 12.043 -18.043 1.00 97.00 88 THR A CA 1
ATOM 627 C C . THR A 1 88 ? 0.356 12.535 -17.355 1.00 97.00 88 THR A C 1
ATOM 629 O O . THR A 1 88 ? 0.344 13.661 -16.862 1.00 97.00 88 THR A O 1
ATOM 632 N N . ALA A 1 89 ? -0.692 11.711 -17.264 1.00 96.06 89 ALA A N 1
ATOM 633 C CA . ALA A 1 89 ? -1.959 12.095 -16.636 1.00 96.06 89 ALA A CA 1
ATOM 634 C C . ALA A 1 89 ? -1.813 12.452 -15.146 1.00 96.06 89 ALA A C 1
ATOM 636 O O . ALA A 1 89 ? -2.511 13.336 -14.654 1.00 96.06 89 ALA A O 1
ATOM 637 N N . ILE A 1 90 ? -0.863 11.827 -14.444 1.00 97.00 90 ILE A N 1
ATOM 638 C CA . ILE A 1 90 ? -0.592 12.099 -13.025 1.00 97.00 90 ILE A CA 1
ATOM 639 C C . ILE A 1 90 ? 0.583 13.064 -12.794 1.00 97.00 90 ILE A C 1
ATOM 641 O O . ILE A 1 90 ? 1.079 13.169 -11.674 1.00 97.00 90 ILE A O 1
ATOM 645 N N . ALA A 1 91 ? 1.058 13.775 -13.824 1.00 96.06 91 ALA A N 1
ATOM 646 C CA . ALA A 1 91 ? 2.270 14.596 -13.738 1.00 96.06 91 ALA A CA 1
ATOM 647 C C . ALA A 1 91 ? 2.241 15.653 -12.616 1.00 96.06 91 ALA A C 1
ATOM 649 O O . ALA A 1 91 ? 3.292 15.963 -12.067 1.00 96.06 91 ALA A O 1
ATOM 650 N N . ALA A 1 92 ? 1.060 16.158 -12.241 1.00 95.44 92 ALA A N 1
ATOM 651 C CA . ALA A 1 92 ? 0.900 17.145 -11.169 1.00 95.44 92 ALA A CA 1
ATOM 652 C C . ALA A 1 92 ? 1.257 16.613 -9.766 1.00 95.44 92 ALA A C 1
ATOM 654 O O . ALA A 1 92 ? 1.612 17.402 -8.897 1.00 95.44 92 ALA A O 1
ATOM 655 N N . TRP A 1 93 ? 1.186 15.295 -9.557 1.00 96.25 93 TRP A N 1
ATOM 656 C CA . TRP A 1 93 ? 1.528 14.641 -8.288 1.00 96.25 93 TRP A CA 1
ATOM 657 C C . TRP A 1 93 ? 2.923 14.008 -8.303 1.00 96.25 93 TRP A C 1
ATOM 659 O O . TRP A 1 93 ? 3.365 13.460 -7.297 1.00 96.25 93 TRP A O 1
ATOM 669 N N . ARG A 1 94 ? 3.620 14.049 -9.445 1.00 90.81 94 ARG A N 1
ATOM 670 C CA . ARG A 1 94 ? 4.976 13.509 -9.588 1.00 90.81 94 ARG A CA 1
ATOM 671 C C . ARG A 1 94 ? 6.015 14.576 -9.246 1.00 90.81 94 ARG A C 1
ATOM 673 O O . ARG A 1 94 ? 5.820 15.760 -9.499 1.00 90.81 94 ARG A O 1
ATOM 680 N N . GLY A 1 95 ? 7.153 14.136 -8.721 1.00 88.75 95 GLY A N 1
ATOM 681 C CA . GLY A 1 95 ? 8.272 14.997 -8.342 1.00 88.75 95 GLY A CA 1
ATOM 682 C C . GLY A 1 95 ? 8.979 14.458 -7.105 1.00 88.75 95 GLY A C 1
ATOM 683 O O . GLY A 1 95 ? 8.655 13.372 -6.632 1.00 88.75 95 GLY A O 1
ATOM 684 N N . SER A 1 96 ? 9.917 15.226 -6.553 1.00 87.44 96 SER A N 1
ATOM 685 C CA . SER A 1 96 ? 10.632 14.837 -5.328 1.00 87.44 96 SER A CA 1
ATOM 686 C C . SER A 1 96 ? 9.702 14.676 -4.120 1.00 87.44 96 SER A C 1
ATOM 688 O O . SER A 1 96 ? 9.953 13.841 -3.257 1.00 87.44 96 SER A O 1
ATOM 690 N N . SER A 1 97 ? 8.594 15.422 -4.075 1.00 91.00 97 SER A N 1
ATOM 691 C CA . SER A 1 97 ? 7.568 15.296 -3.033 1.00 91.00 97 SER A CA 1
ATOM 692 C C . SER A 1 97 ? 6.812 13.965 -3.077 1.00 91.00 97 SER A C 1
ATOM 694 O O . SER A 1 97 ? 6.248 13.567 -2.064 1.00 91.00 97 SER A O 1
ATOM 696 N N . ALA A 1 98 ? 6.794 13.264 -4.217 1.00 93.81 98 ALA A N 1
ATOM 697 C CA . ALA A 1 98 ? 6.084 11.993 -4.364 1.00 93.81 98 ALA A CA 1
ATOM 698 C C . ALA A 1 98 ? 6.727 10.853 -3.567 1.00 93.81 98 ALA A C 1
ATOM 700 O O . ALA A 1 98 ? 6.042 9.933 -3.131 1.00 93.81 98 ALA A O 1
ATOM 701 N N . SER A 1 99 ? 8.041 10.941 -3.371 1.00 95.12 99 SER A N 1
ATOM 702 C CA . SER A 1 99 ? 8.846 10.008 -2.589 1.00 95.12 99 SER A CA 1
ATOM 703 C C . SER A 1 99 ? 9.214 10.559 -1.213 1.00 95.12 99 SER A C 1
ATOM 705 O O . SER A 1 99 ? 10.039 9.973 -0.526 1.00 95.12 99 SER A O 1
ATOM 707 N N . THR A 1 100 ? 8.664 11.704 -0.809 1.00 94.44 100 THR A N 1
ATOM 708 C CA . THR A 1 100 ? 9.001 12.327 0.473 1.00 94.44 100 THR A CA 1
ATOM 709 C C . THR A 1 100 ? 8.114 11.772 1.579 1.00 94.44 100 THR A C 1
ATOM 711 O O . THR A 1 100 ? 6.892 11.789 1.445 1.00 94.44 100 THR A O 1
ATOM 714 N N . VAL A 1 101 ? 8.729 11.343 2.681 1.00 92.56 101 VAL A N 1
ATOM 715 C CA . VAL A 1 101 ? 8.037 10.889 3.894 1.00 92.56 101 VAL A CA 1
ATOM 716 C C . VAL A 1 101 ? 8.390 11.806 5.045 1.00 92.56 101 VAL A C 1
ATOM 718 O O . VAL A 1 101 ? 9.560 12.140 5.225 1.00 92.56 101 VAL A O 1
ATOM 721 N N . THR A 1 102 ? 7.385 12.221 5.817 1.00 89.06 102 THR A N 1
ATOM 722 C CA . THR A 1 102 ? 7.591 13.005 7.040 1.00 89.06 102 THR A CA 1
ATOM 723 C C . THR A 1 102 ? 7.167 12.201 8.255 1.00 89.06 102 THR A C 1
ATOM 725 O O . THR A 1 102 ? 5.978 11.990 8.491 1.00 89.06 102 THR A O 1
ATOM 728 N N . TYR A 1 103 ? 8.144 11.812 9.065 1.00 87.69 103 TYR A N 1
ATOM 729 C CA . TYR A 1 103 ? 7.907 11.221 10.370 1.00 87.69 103 TYR A CA 1
ATOM 730 C C . TYR A 1 103 ? 7.647 12.331 11.377 1.00 87.69 103 TYR A C 1
ATOM 732 O O . TYR A 1 103 ? 8.473 13.223 11.574 1.00 87.69 103 TYR A O 1
ATOM 740 N N . ARG A 1 104 ? 6.473 12.292 12.003 1.00 81.19 104 ARG A N 1
ATOM 741 C CA . ARG A 1 104 ? 6.044 13.246 13.030 1.00 81.19 104 ARG A CA 1
ATOM 742 C C . ARG A 1 104 ? 6.198 12.609 14.409 1.00 81.19 104 ARG A C 1
ATOM 744 O O . ARG A 1 104 ? 6.235 11.389 14.532 1.00 81.19 104 ARG A O 1
ATOM 751 N N . SER A 1 105 ? 6.256 13.439 15.448 1.00 77.19 105 SER A N 1
ATOM 752 C CA . SER A 1 105 ? 6.263 12.972 16.841 1.00 77.19 105 SER A CA 1
ATOM 753 C C . SER A 1 105 ? 7.433 12.056 17.199 1.00 77.19 105 SER A C 1
ATOM 755 O O . SER A 1 105 ? 7.285 11.109 17.971 1.00 77.19 105 SER A O 1
ATOM 757 N N . LEU A 1 106 ? 8.622 12.364 16.676 1.00 76.88 106 LEU A N 1
ATOM 758 C CA . LEU A 1 106 ? 9.835 11.634 17.023 1.00 76.88 106 LEU A CA 1
ATOM 759 C C . LEU A 1 106 ? 10.139 11.788 18.519 1.00 76.88 106 LEU A C 1
ATOM 761 O O . LEU A 1 106 ? 10.099 12.883 19.085 1.00 76.88 106 LEU A O 1
ATOM 765 N N . ILE A 1 107 ? 10.476 10.684 19.181 1.00 67.50 107 ILE A N 1
ATOM 766 C CA . ILE A 1 107 ? 10.929 10.731 20.571 1.00 67.50 107 ILE A CA 1
ATOM 767 C C . ILE A 1 107 ? 12.354 11.287 20.560 1.00 67.50 107 ILE A C 1
ATOM 769 O O . ILE A 1 107 ? 13.298 10.593 20.192 1.00 67.50 107 ILE A O 1
ATOM 773 N N . THR A 1 108 ? 12.530 12.542 20.975 1.00 57.66 108 THR A N 1
ATOM 774 C CA . THR A 1 108 ? 13.868 13.086 21.251 1.00 57.66 108 THR A CA 1
ATOM 775 C C . THR A 1 108 ? 14.117 13.137 22.748 1.00 57.66 108 THR A C 1
ATOM 777 O O . THR A 1 108 ? 13.211 13.369 23.543 1.00 57.66 108 THR A O 1
ATOM 780 N N . ALA A 1 109 ? 15.378 12.970 23.146 1.00 49.38 109 ALA A N 1
ATOM 781 C CA . ALA A 1 109 ? 15.811 13.114 24.536 1.00 49.38 109 ALA A CA 1
ATOM 782 C C . ALA A 1 109 ? 15.701 14.560 25.078 1.00 49.38 109 ALA A C 1
ATOM 784 O O . ALA A 1 109 ? 16.123 14.829 26.202 1.00 49.38 109 ALA A O 1
ATOM 785 N N . VAL A 1 110 ? 15.181 15.510 24.290 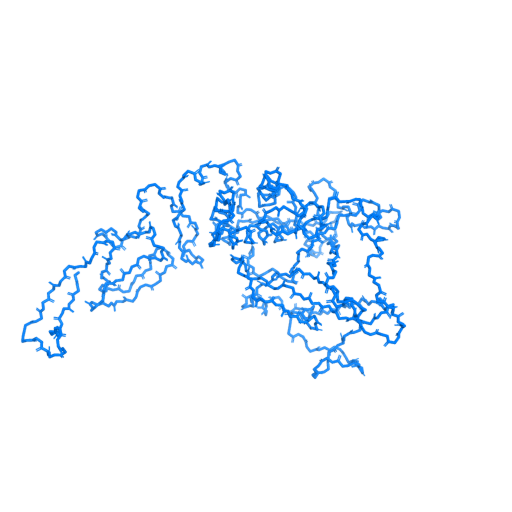1.00 48.66 110 VAL A N 1
ATOM 786 C CA . VAL A 1 110 ? 15.178 16.941 24.599 1.00 48.66 110 VAL A CA 1
ATOM 787 C C . VAL A 1 110 ? 13.738 17.431 24.713 1.00 48.66 110 VAL A C 1
ATOM 789 O O . VAL A 1 110 ? 12.929 17.218 23.817 1.00 48.66 110 VAL A O 1
ATOM 792 N N . GLN A 1 111 ? 13.433 18.113 25.821 1.00 42.88 111 GLN A N 1
ATOM 793 C CA . GLN A 1 111 ? 12.160 18.795 26.071 1.00 42.88 111 GLN A CA 1
ATOM 794 C C . GLN A 1 111 ? 11.953 19.945 25.066 1.00 42.88 111 GLN A C 1
ATOM 796 O O . GLN A 1 111 ? 12.201 21.110 25.370 1.00 42.88 111 GLN A O 1
ATOM 801 N N . SER A 1 112 ? 11.540 19.612 23.846 1.00 48.88 112 SER A N 1
ATOM 802 C CA . SER A 1 112 ? 11.024 20.550 22.851 1.00 48.88 112 SER A CA 1
ATOM 803 C C . SER A 1 112 ? 9.511 20.694 23.030 1.00 48.88 112 SER A C 1
ATOM 805 O O . SER A 1 112 ? 8.815 19.715 23.279 1.00 48.88 112 SER A O 1
ATOM 807 N N . THR A 1 113 ? 8.990 21.915 22.892 1.00 51.41 113 THR A N 1
ATOM 808 C CA . THR A 1 113 ? 7.548 22.219 22.962 1.00 51.41 113 THR A CA 1
ATOM 809 C C . THR A 1 113 ? 6.777 21.820 21.701 1.00 51.41 113 THR A C 1
ATOM 811 O O . THR A 1 113 ? 5.554 21.906 21.692 1.00 51.41 113 THR A O 1
ATOM 814 N N . LEU A 1 114 ? 7.474 21.404 20.639 1.00 55.12 114 LEU A N 1
ATOM 815 C CA . LEU A 1 114 ? 6.888 20.804 19.440 1.00 55.12 114 LEU A CA 1
ATOM 816 C C . LEU A 1 114 ? 7.467 19.396 19.251 1.00 55.12 114 LEU A C 1
ATOM 818 O O . LEU A 1 114 ? 8.687 19.240 19.401 1.00 55.12 114 LEU A O 1
ATOM 822 N N . PRO A 1 115 ? 6.639 18.390 18.912 1.00 59.91 115 PRO A N 1
ATOM 823 C CA . PRO A 1 115 ? 7.144 17.069 18.586 1.00 59.91 115 PRO A CA 1
ATOM 824 C C . PRO A 1 115 ? 8.095 17.205 17.387 1.00 59.91 115 PRO A C 1
ATOM 826 O O . PRO A 1 115 ? 7.702 17.778 16.366 1.00 59.91 115 PRO A O 1
ATOM 829 N N . PRO A 1 116 ? 9.352 16.756 17.492 1.00 73.31 116 PRO A N 1
ATOM 830 C CA . PRO A 1 116 ? 10.277 16.842 16.377 1.00 73.31 116 PRO A CA 1
ATOM 831 C C . PRO A 1 116 ? 9.758 16.003 15.211 1.00 73.31 116 PRO A C 1
ATOM 833 O O . PRO A 1 116 ? 9.098 14.978 15.397 1.00 73.31 116 PRO A O 1
ATOM 836 N N . SER A 1 117 ? 10.050 16.478 14.007 1.00 82.06 117 SER A N 1
ATOM 837 C CA . SER A 1 117 ? 9.749 15.776 12.768 1.00 82.06 117 SER A CA 1
ATOM 838 C C . SER A 1 117 ? 11.006 15.662 11.924 1.00 82.06 117 SER A C 1
ATOM 840 O O . SER A 1 117 ? 11.901 16.506 12.017 1.00 82.06 117 SER A O 1
ATOM 842 N N . GLU A 1 118 ? 11.067 14.607 11.126 1.00 87.44 118 GLU A N 1
ATOM 843 C CA . GLU A 1 118 ? 12.147 14.361 10.182 1.00 87.44 118 GLU A CA 1
ATOM 844 C C . GLU A 1 118 ? 11.553 13.977 8.838 1.00 87.44 118 GLU A C 1
ATOM 846 O O . GLU A 1 118 ? 10.546 13.270 8.759 1.00 87.44 118 GLU A O 1
ATOM 851 N N . THR A 1 119 ? 12.177 14.480 7.783 1.00 90.75 119 THR A N 1
ATOM 852 C CA . THR A 1 119 ? 11.738 14.261 6.414 1.00 90.75 119 THR A CA 1
ATOM 853 C C . THR A 1 119 ? 12.859 13.597 5.639 1.00 90.75 119 THR A C 1
ATOM 855 O O . THR A 1 119 ? 13.995 14.073 5.664 1.00 90.75 119 THR A O 1
ATOM 858 N N . LEU A 1 120 ? 12.530 12.529 4.919 1.00 93.75 120 LEU A N 1
ATOM 859 C CA . LEU A 1 120 ? 13.471 11.789 4.088 1.00 93.75 120 LEU A CA 1
ATOM 860 C C . LEU A 1 120 ? 12.878 11.452 2.721 1.00 93.75 120 LEU A C 1
ATOM 862 O O . LEU A 1 120 ? 11.669 11.548 2.498 1.00 93.75 120 LEU A O 1
ATOM 866 N N . THR A 1 121 ? 13.757 11.054 1.804 1.00 95.00 121 THR A N 1
ATOM 867 C CA . THR A 1 121 ? 13.375 10.507 0.502 1.00 95.00 121 THR A CA 1
ATOM 868 C C . THR A 1 121 ? 13.311 8.989 0.601 1.00 95.00 121 THR A C 1
ATOM 870 O O . THR A 1 121 ? 14.326 8.335 0.824 1.00 95.00 121 THR A O 1
ATOM 873 N N . SER A 1 122 ? 12.124 8.437 0.396 1.00 96.31 122 SER A N 1
ATOM 874 C CA . SER A 1 122 ? 11.838 7.012 0.442 1.00 96.31 122 SER A CA 1
ATOM 875 C C . SER A 1 122 ? 12.043 6.350 -0.913 1.00 96.31 122 SER A C 1
ATOM 877 O O . SER A 1 122 ? 11.310 6.629 -1.868 1.00 96.31 122 SER A O 1
ATOM 879 N N . LEU A 1 123 ? 12.984 5.404 -0.977 1.00 95.31 123 LEU A N 1
ATOM 880 C CA . LEU A 1 123 ? 13.156 4.544 -2.152 1.00 95.31 123 LEU A CA 1
ATOM 881 C C . LEU A 1 123 ? 11.920 3.677 -2.412 1.00 95.31 123 LEU A C 1
ATOM 883 O O . LEU A 1 123 ? 11.617 3.378 -3.563 1.00 95.31 123 LEU A O 1
ATOM 887 N N . THR A 1 124 ? 11.178 3.311 -1.366 1.00 96.12 124 THR A N 1
ATOM 888 C CA . THR A 1 124 ? 9.933 2.546 -1.485 1.00 96.12 124 THR A CA 1
ATOM 889 C C . THR A 1 124 ? 8.844 3.335 -2.191 1.00 96.12 124 THR A C 1
ATOM 891 O O . THR A 1 124 ? 8.245 2.839 -3.150 1.00 96.12 124 THR A O 1
ATOM 894 N N . LEU A 1 125 ? 8.605 4.582 -1.775 1.00 96.94 125 LEU A N 1
ATOM 895 C CA . LEU A 1 125 ? 7.645 5.432 -2.477 1.00 96.94 125 LEU A CA 1
ATOM 896 C C . LEU A 1 125 ? 8.153 5.767 -3.885 1.00 96.94 125 LEU A C 1
ATOM 898 O O . LEU A 1 125 ? 7.366 5.723 -4.823 1.00 96.94 125 LEU A O 1
ATOM 902 N N . GLU A 1 126 ? 9.450 6.033 -4.074 1.00 95.88 126 GLU A N 1
ATOM 903 C CA . GLU A 1 126 ? 10.026 6.232 -5.413 1.00 95.88 126 GLU A CA 1
ATOM 904 C C . GLU A 1 126 ? 9.774 5.023 -6.328 1.00 95.88 126 GLU A C 1
ATOM 906 O O . GLU A 1 126 ? 9.381 5.186 -7.489 1.00 95.88 126 GLU A O 1
ATOM 911 N N . HIS A 1 127 ? 9.932 3.813 -5.788 1.00 97.25 127 HIS A N 1
ATOM 912 C CA . HIS A 1 127 ? 9.737 2.571 -6.518 1.00 97.25 127 HIS A CA 1
ATOM 913 C C . HIS A 1 127 ? 8.271 2.350 -6.921 1.00 97.25 127 HIS A C 1
ATOM 915 O O . HIS A 1 127 ? 7.986 2.005 -8.068 1.00 97.25 127 HIS A O 1
ATOM 921 N N . LEU A 1 128 ? 7.329 2.576 -6.002 1.00 97.50 128 LEU A N 1
ATOM 922 C CA . LEU A 1 128 ? 5.927 2.184 -6.187 1.00 97.50 128 LEU A CA 1
ATOM 923 C C . LEU A 1 128 ? 5.027 3.305 -6.716 1.00 97.50 128 LEU A C 1
ATOM 925 O O . LEU A 1 128 ? 4.101 3.030 -7.481 1.00 97.50 128 LEU A O 1
ATOM 929 N N . PHE A 1 129 ? 5.279 4.563 -6.346 1.00 97.94 129 PHE A N 1
ATOM 930 C CA . PHE A 1 129 ? 4.320 5.661 -6.506 1.00 97.94 129 PHE A CA 1
ATOM 931 C C . PHE A 1 129 ? 3.866 5.864 -7.949 1.00 97.94 129 PHE A C 1
ATOM 933 O O . PHE A 1 129 ? 2.669 5.955 -8.214 1.00 97.94 129 PHE A O 1
ATOM 940 N N . THR A 1 130 ? 4.805 5.942 -8.899 1.00 97.31 130 THR A N 1
ATOM 941 C CA . THR A 1 130 ? 4.432 6.267 -10.286 1.00 97.31 130 THR A CA 1
ATOM 942 C C . THR A 1 130 ? 3.626 5.131 -10.915 1.00 97.31 130 THR A C 1
ATOM 944 O O . THR A 1 130 ? 2.638 5.405 -11.593 1.00 97.31 130 THR A O 1
ATOM 947 N N . TRP A 1 131 ? 4.003 3.871 -10.673 1.00 96.25 131 TRP A N 1
ATOM 948 C CA . TRP A 1 131 ? 3.242 2.722 -11.165 1.00 96.25 131 TRP A CA 1
ATOM 949 C C . TRP A 1 131 ? 1.859 2.646 -10.517 1.00 96.25 131 TRP A C 1
ATOM 951 O O . TRP A 1 131 ? 0.859 2.610 -11.237 1.00 96.25 131 TRP A O 1
ATOM 961 N N . ALA A 1 132 ? 1.796 2.676 -9.183 1.00 97.38 132 ALA A N 1
ATOM 962 C CA . ALA A 1 132 ? 0.550 2.572 -8.433 1.00 97.38 132 ALA A CA 1
ATOM 963 C C . ALA A 1 132 ? -0.406 3.714 -8.804 1.00 97.38 132 ALA A C 1
ATOM 965 O O . ALA A 1 132 ? -1.563 3.487 -9.154 1.00 97.38 132 ALA A O 1
ATOM 966 N N . GLY A 1 133 ? 0.108 4.944 -8.827 1.00 96.94 133 GLY A N 1
ATOM 967 C CA . GLY A 1 133 ? -0.633 6.147 -9.173 1.00 96.94 133 GLY A CA 1
ATOM 968 C C . GLY A 1 133 ? -1.166 6.146 -10.602 1.00 96.94 133 GLY A C 1
ATOM 969 O O . GLY A 1 133 ? -2.364 6.321 -10.805 1.00 96.94 133 GLY A O 1
ATOM 970 N N . ALA A 1 134 ? -0.308 5.934 -11.603 1.00 96.19 134 ALA A N 1
ATOM 971 C CA . ALA A 1 134 ? -0.699 6.032 -13.012 1.00 96.19 134 ALA A CA 1
ATOM 972 C C . ALA A 1 134 ? -1.646 4.897 -13.429 1.00 96.19 134 ALA A C 1
ATOM 974 O O . ALA A 1 134 ? -2.648 5.139 -14.114 1.00 96.19 134 ALA A O 1
ATOM 975 N N . SER A 1 135 ? -1.348 3.671 -12.989 1.00 94.88 135 SER A N 1
ATOM 976 C CA . SER A 1 135 ? -2.172 2.493 -13.265 1.00 94.88 135 SER A CA 1
ATOM 977 C C . SER A 1 135 ? -3.509 2.586 -12.542 1.00 94.88 135 SER A C 1
ATOM 979 O O . SER A 1 135 ? -4.545 2.358 -13.166 1.00 94.88 135 SER A O 1
ATOM 981 N N . CYS A 1 136 ? -3.521 3.019 -11.273 1.00 95.56 136 CYS A N 1
ATOM 982 C CA . CYS A 1 136 ? -4.774 3.245 -10.567 1.00 95.56 136 CYS A CA 1
ATOM 983 C C . CYS A 1 136 ? -5.584 4.363 -11.217 1.00 95.56 136 CYS A C 1
ATOM 985 O O . CYS A 1 136 ? -6.754 4.141 -11.498 1.00 95.56 136 CYS A O 1
ATOM 987 N N . TYR A 1 137 ? -4.992 5.524 -11.517 1.00 94.50 137 TYR A N 1
ATOM 988 C CA . TYR A 1 137 ? -5.679 6.685 -12.105 1.00 94.50 137 TYR A CA 1
ATOM 989 C C . TYR A 1 137 ? -6.343 6.373 -13.452 1.00 94.50 137 TYR A C 1
ATOM 991 O O . TYR A 1 137 ? -7.438 6.857 -13.736 1.00 94.50 137 TYR A O 1
ATOM 999 N N . SER A 1 138 ? -5.724 5.512 -14.257 1.00 91.81 138 SER A N 1
ATOM 1000 C CA . SER A 1 138 ? -6.212 5.174 -15.602 1.00 91.81 138 SER A CA 1
ATOM 1001 C C . SER A 1 138 ? -7.108 3.928 -15.635 1.00 91.81 138 SER A C 1
ATOM 1003 O O . SER A 1 138 ? -7.656 3.587 -16.682 1.00 91.81 138 SER A O 1
ATOM 1005 N N . TYR A 1 139 ? -7.277 3.240 -14.502 1.00 88.94 139 TYR A N 1
ATOM 1006 C CA . TYR A 1 139 ? -8.090 2.029 -14.409 1.00 88.94 139 TYR A CA 1
ATOM 1007 C C . TYR A 1 139 ? -9.591 2.290 -14.635 1.00 88.94 139 TYR A C 1
ATOM 1009 O O . TYR A 1 139 ? -10.177 3.208 -14.069 1.00 88.94 139 TYR A O 1
ATOM 1017 N N . THR A 1 140 ? -10.239 1.450 -15.445 1.00 77.31 140 THR A N 1
ATOM 1018 C CA . THR A 1 140 ? -11.666 1.589 -15.807 1.00 77.31 140 THR A CA 1
ATOM 1019 C C . THR A 1 140 ? -12.525 0.368 -15.454 1.00 77.31 140 THR A C 1
ATOM 1021 O O . THR A 1 140 ? -13.686 0.306 -15.849 1.00 77.31 140 THR A O 1
ATOM 1024 N N . GLY A 1 141 ? -12.008 -0.578 -14.657 1.00 64.38 141 GLY A N 1
ATOM 1025 C CA . GLY A 1 141 ? -12.858 -1.549 -13.950 1.00 64.38 141 GLY A CA 1
ATOM 1026 C C . GLY A 1 141 ? -13.028 -2.948 -14.554 1.00 64.38 141 GLY A C 1
ATOM 1027 O O . GLY A 1 141 ? -13.955 -3.638 -14.146 1.00 64.38 141 GLY A O 1
ATOM 1028 N N . SER A 1 142 ? -12.179 -3.405 -15.480 1.00 52.41 142 SER A N 1
ATOM 1029 C CA . SER A 1 142 ? -12.348 -4.716 -16.149 1.00 52.41 142 SER A CA 1
ATOM 1030 C C . SER A 1 142 ? -11.358 -5.831 -15.746 1.00 52.41 142 SER A C 1
ATOM 1032 O O . SER A 1 142 ? -11.290 -6.853 -16.425 1.00 52.41 142 SER A O 1
ATOM 1034 N N . GLY A 1 143 ? -10.667 -5.703 -14.605 1.00 54.34 143 GLY A N 1
ATOM 1035 C CA . GLY A 1 143 ? -9.758 -6.715 -14.030 1.00 54.34 143 GLY A CA 1
ATOM 1036 C C . GLY A 1 143 ? -8.261 -6.382 -14.173 1.00 54.34 143 GLY A C 1
ATOM 1037 O O . GLY A 1 143 ? -7.900 -5.414 -14.837 1.00 54.34 143 GLY A O 1
ATOM 1038 N N . GLY A 1 144 ? -7.390 -7.181 -13.539 1.00 59.16 144 GLY A N 1
ATOM 1039 C CA . GLY A 1 144 ? -5.918 -7.096 -13.652 1.00 59.16 144 GLY A CA 1
ATOM 1040 C C . GLY A 1 144 ? -5.205 -6.181 -12.640 1.00 59.16 144 GLY A C 1
ATOM 1041 O O . GLY A 1 144 ? -5.797 -5.752 -11.645 1.00 59.16 144 GLY A O 1
ATOM 1042 N N . ASP A 1 145 ? -3.935 -5.865 -12.938 1.00 68.62 145 ASP A N 1
ATOM 1043 C CA . ASP A 1 145 ? -2.984 -5.045 -12.155 1.00 68.62 145 ASP A CA 1
ATOM 1044 C C . ASP A 1 145 ? -3.533 -3.683 -11.698 1.00 68.62 145 ASP A C 1
ATOM 1046 O O . ASP A 1 145 ? -3.017 -3.085 -10.759 1.00 68.62 145 ASP A O 1
ATOM 1050 N N . GLY A 1 146 ? -4.594 -3.171 -12.331 1.00 84.19 146 GLY A N 1
ATOM 1051 C CA . GLY A 1 146 ? -5.205 -1.889 -11.974 1.00 84.19 146 GLY A CA 1
ATOM 1052 C C . GLY A 1 146 ? -5.827 -1.862 -10.573 1.00 84.19 146 GLY A C 1
ATOM 1053 O O . GLY A 1 146 ? -5.700 -0.857 -9.875 1.00 84.19 146 GLY A O 1
ATOM 1054 N N . LEU A 1 147 ? -6.446 -2.963 -10.122 1.00 90.25 147 LEU A N 1
ATOM 1055 C CA . LEU A 1 147 ? -6.961 -3.056 -8.746 1.00 90.25 147 LEU A CA 1
ATOM 1056 C C . LEU A 1 147 ? -5.814 -3.114 -7.738 1.00 90.25 147 LEU A C 1
ATOM 1058 O O . LEU A 1 147 ? -5.844 -2.397 -6.740 1.00 90.25 147 LEU A O 1
ATOM 1062 N N . GLN A 1 148 ? -4.794 -3.924 -8.027 1.00 93.94 148 GLN A N 1
ATOM 1063 C CA . GLN A 1 148 ? -3.590 -4.033 -7.205 1.00 93.94 148 GLN A CA 1
ATOM 1064 C C . GLN A 1 148 ? -2.883 -2.673 -7.097 1.00 93.94 148 GLN A C 1
ATOM 1066 O O . GLN A 1 148 ? -2.552 -2.234 -6.001 1.00 93.94 148 GLN A O 1
ATOM 1071 N N . ALA A 1 149 ? -2.753 -1.941 -8.203 1.00 95.88 149 ALA A N 1
ATOM 1072 C CA . ALA A 1 149 ? -2.195 -0.594 -8.218 1.00 95.88 149 ALA A CA 1
ATOM 1073 C C . ALA A 1 149 ? -2.997 0.386 -7.347 1.00 95.88 149 ALA A C 1
ATOM 1075 O O . ALA A 1 149 ? -2.404 1.188 -6.628 1.00 95.88 149 ALA A O 1
ATOM 1076 N N . CYS A 1 150 ? -4.333 0.312 -7.357 1.00 96.00 150 CYS A N 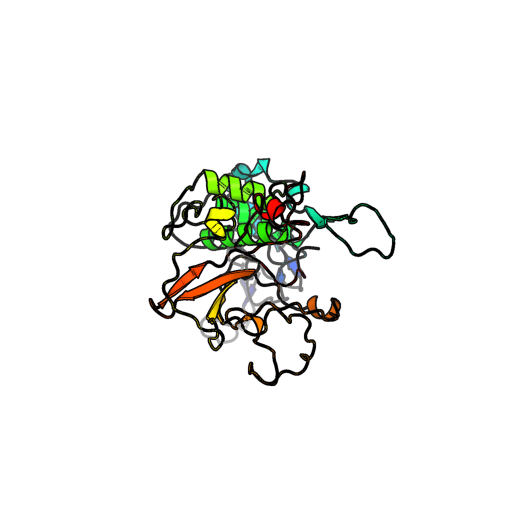1
ATOM 1077 C CA . CYS A 1 150 ? -5.161 1.132 -6.471 1.00 96.00 150 CYS A CA 1
ATOM 1078 C C . CYS A 1 150 ? -5.007 0.760 -4.993 1.00 96.00 150 CYS A C 1
ATOM 1080 O O . CYS A 1 150 ? -4.974 1.651 -4.144 1.00 96.00 150 CYS A O 1
ATOM 1082 N N . GLN A 1 151 ? -4.872 -0.531 -4.679 1.00 96.50 151 GLN A N 1
ATOM 1083 C CA . GLN A 1 151 ? -4.548 -0.987 -3.326 1.00 96.50 151 GLN A CA 1
ATOM 1084 C C . GLN A 1 151 ? -3.161 -0.495 -2.893 1.00 96.50 151 GLN A C 1
ATOM 1086 O O . GLN A 1 151 ? -3.028 0.028 -1.791 1.00 96.50 151 GLN A O 1
ATOM 1091 N N . SER A 1 152 ? -2.158 -0.572 -3.773 1.00 97.56 152 SER A N 1
ATOM 1092 C CA . SER A 1 152 ? -0.804 -0.079 -3.510 1.00 97.56 152 SER A CA 1
ATOM 1093 C C . SER A 1 152 ? -0.788 1.429 -3.278 1.00 97.56 152 SER A C 1
ATOM 1095 O O . SER A 1 152 ? -0.226 1.884 -2.289 1.00 97.56 152 SER A O 1
ATOM 1097 N N . LEU A 1 153 ? -1.482 2.216 -4.109 1.00 97.88 153 LEU A N 1
ATOM 1098 C CA . LEU A 1 153 ? -1.612 3.662 -3.903 1.00 97.88 153 LEU A CA 1
ATOM 1099 C C . LEU A 1 153 ? -2.254 3.973 -2.544 1.00 97.88 153 LEU A C 1
ATOM 1101 O O . LEU A 1 153 ? -1.800 4.876 -1.840 1.00 97.88 153 LEU A O 1
ATOM 1105 N N . GLY A 1 154 ? -3.273 3.202 -2.155 1.00 97.81 154 GLY A N 1
ATOM 1106 C CA . GLY A 1 154 ? -3.882 3.321 -0.836 1.00 97.81 154 GLY A CA 1
ATOM 1107 C C . GLY A 1 154 ? -2.928 2.968 0.306 1.00 97.81 154 GLY A C 1
ATOM 1108 O O . GLY A 1 154 ? -2.889 3.685 1.301 1.00 97.81 154 GLY A O 1
ATOM 1109 N N . ASN A 1 155 ? -2.096 1.937 0.145 1.00 98.19 155 ASN A N 1
ATOM 1110 C CA . ASN A 1 155 ? -1.060 1.578 1.117 1.00 98.19 155 ASN A CA 1
ATOM 1111 C C . ASN A 1 155 ? 0.003 2.675 1.252 1.00 98.19 155 ASN A C 1
ATOM 1113 O O . ASN A 1 155 ? 0.402 2.999 2.367 1.00 98.19 155 ASN A O 1
ATOM 1117 N N . LEU A 1 156 ? 0.415 3.304 0.145 1.00 97.88 156 LEU A N 1
ATOM 1118 C CA . LEU A 1 156 ? 1.330 4.448 0.186 1.00 97.88 156 LEU A CA 1
ATOM 1119 C C . LEU A 1 156 ? 0.712 5.638 0.932 1.00 97.88 156 LEU A C 1
ATOM 1121 O O . LEU A 1 156 ? 1.411 6.298 1.692 1.00 97.88 156 LEU A O 1
ATOM 1125 N N . CYS A 1 157 ? -0.590 5.896 0.766 1.00 97.25 157 CYS A N 1
ATOM 1126 C CA . CYS A 1 157 ? -1.287 6.907 1.565 1.00 97.25 157 CYS A CA 1
ATOM 1127 C C . CYS A 1 157 ? -1.352 6.517 3.052 1.00 97.25 157 CYS A C 1
ATOM 1129 O O . CYS A 1 157 ? -1.079 7.347 3.920 1.00 97.25 157 CYS A O 1
ATOM 1131 N N . ALA A 1 158 ? -1.632 5.246 3.354 1.00 96.94 158 ALA A N 1
ATOM 1132 C CA . ALA A 1 158 ? -1.633 4.748 4.723 1.00 96.94 158 ALA A CA 1
ATOM 1133 C C . ALA A 1 158 ? -0.257 4.922 5.384 1.00 96.94 158 ALA A C 1
ATOM 1135 O O . ALA A 1 158 ? -0.217 5.448 6.490 1.00 96.94 158 ALA A O 1
ATOM 1136 N N . LEU A 1 159 ? 0.853 4.599 4.699 1.00 95.69 159 LEU A N 1
ATOM 1137 C CA . LEU A 1 159 ? 2.231 4.835 5.177 1.00 95.69 159 LEU A CA 1
ATOM 1138 C C . LEU A 1 159 ? 2.507 6.303 5.515 1.00 95.69 159 LEU A C 1
ATOM 1140 O O . LEU A 1 159 ? 3.291 6.589 6.411 1.00 95.69 159 LEU A O 1
ATOM 1144 N N . GLN A 1 160 ? 1.841 7.235 4.832 1.00 94.25 160 GLN A N 1
ATOM 1145 C CA . GLN A 1 160 ? 1.889 8.667 5.148 1.00 94.25 160 GLN A CA 1
ATOM 1146 C C . GLN A 1 160 ? 0.890 9.069 6.240 1.00 94.25 160 GLN A C 1
ATOM 1148 O O . GLN A 1 160 ? 0.523 10.235 6.351 1.00 94.25 160 GLN A O 1
ATOM 1153 N N . LEU A 1 161 ? 0.418 8.104 7.033 1.00 93.88 161 LEU A N 1
ATOM 1154 C CA . LEU A 1 161 ? -0.573 8.274 8.094 1.00 93.88 161 LEU A CA 1
ATOM 1155 C C . LEU A 1 161 ? -1.854 8.974 7.623 1.00 93.88 161 LEU A C 1
ATOM 1157 O O . LEU A 1 161 ? -2.526 9.614 8.426 1.00 93.88 161 LEU A O 1
ATOM 1161 N N . HIS A 1 162 ? -2.212 8.805 6.347 1.00 95.06 162 HIS A N 1
ATOM 1162 C CA . HIS A 1 162 ? -3.344 9.461 5.689 1.00 95.06 162 HIS A CA 1
ATOM 1163 C C . HIS A 1 162 ? -3.235 10.993 5.598 1.00 95.06 162 HIS A C 1
ATOM 1165 O O . HIS A 1 162 ? -4.247 11.658 5.393 1.00 95.06 162 HIS A O 1
ATOM 1171 N N . ASP A 1 163 ? -2.028 11.562 5.703 1.00 92.50 163 ASP A N 1
ATOM 1172 C CA . ASP A 1 163 ? -1.806 13.004 5.574 1.00 92.50 163 ASP A CA 1
ATOM 1173 C C . ASP A 1 163 ? -2.277 13.500 4.185 1.00 92.50 163 ASP A C 1
ATOM 1175 O O . ASP A 1 163 ? -1.670 13.135 3.166 1.00 92.50 163 ASP A O 1
ATOM 1179 N N . PRO A 1 164 ? -3.328 14.344 4.107 1.00 92.75 164 PRO A N 1
ATOM 1180 C CA . PRO A 1 164 ? -3.897 14.826 2.849 1.00 92.75 164 PRO A CA 1
ATOM 1181 C C . PRO A 1 164 ? -2.929 15.703 2.043 1.00 92.75 164 PRO A C 1
ATOM 1183 O O . PRO A 1 164 ? -3.129 15.885 0.839 1.00 92.75 164 PRO A O 1
ATOM 1186 N N . SER A 1 165 ? -1.878 16.235 2.676 1.00 91.38 165 SER A N 1
ATOM 1187 C CA . SER A 1 165 ? -0.825 17.004 2.007 1.00 91.38 165 SER A CA 1
ATOM 1188 C C . SER A 1 165 ? 0.221 16.122 1.314 1.00 91.38 165 SER A C 1
ATOM 1190 O O . SER A 1 165 ? 0.948 16.603 0.439 1.00 91.38 165 SER A O 1
ATOM 1192 N N . SER A 1 166 ? 0.278 14.827 1.645 1.00 94.00 166 SER A N 1
ATOM 1193 C CA . SER A 1 166 ? 1.154 13.878 0.959 1.00 94.00 166 SER A CA 1
ATOM 1194 C C . SER A 1 166 ? 0.690 13.640 -0.481 1.00 94.00 166 SER A C 1
ATOM 1196 O O . SER A 1 166 ? -0.506 13.592 -0.782 1.00 94.00 166 SER A O 1
ATOM 1198 N N . MET A 1 167 ? 1.636 13.447 -1.404 1.00 96.19 167 MET A N 1
ATOM 1199 C CA . MET A 1 167 ? 1.291 13.220 -2.814 1.00 96.19 167 MET A CA 1
ATOM 1200 C C . MET A 1 167 ? 0.491 11.927 -3.016 1.00 96.19 167 MET A C 1
ATOM 1202 O O . MET A 1 167 ? -0.376 11.886 -3.887 1.00 96.19 167 MET A O 1
ATOM 1206 N N . ALA A 1 168 ? 0.756 10.886 -2.215 1.00 97.00 168 ALA A N 1
ATOM 1207 C CA . ALA A 1 168 ? 0.038 9.613 -2.287 1.00 97.00 168 ALA A CA 1
ATOM 1208 C C . ALA A 1 168 ? -1.439 9.788 -1.925 1.00 97.00 168 ALA A C 1
ATOM 1210 O O . ALA A 1 168 ? -2.305 9.406 -2.712 1.00 97.00 168 ALA A O 1
ATOM 1211 N N . CYS A 1 169 ? -1.733 10.436 -0.795 1.00 96.31 169 CYS A N 1
ATOM 1212 C CA . CYS A 1 169 ? -3.111 10.696 -0.388 1.00 96.31 169 CYS A CA 1
ATOM 1213 C C . CYS A 1 169 ? -3.801 11.721 -1.289 1.00 96.31 169 CYS A C 1
ATOM 1215 O O . CYS A 1 169 ? -4.959 11.533 -1.651 1.00 96.31 169 CYS A O 1
ATOM 1217 N N . SER A 1 170 ? -3.097 12.768 -1.728 1.00 96.44 170 SER A N 1
ATOM 1218 C CA . SER A 1 170 ? -3.655 13.753 -2.659 1.00 96.44 170 SER A CA 1
ATOM 1219 C C . SER A 1 170 ? -4.047 13.122 -4.001 1.00 96.44 170 SER A C 1
ATOM 1221 O O . SER A 1 170 ? -5.147 13.373 -4.503 1.00 96.44 170 SER A O 1
ATOM 1223 N N . LEU A 1 171 ? -3.191 12.262 -4.570 1.00 97.50 171 LEU A N 1
ATOM 1224 C CA . LEU A 1 171 ? -3.509 11.531 -5.798 1.00 97.50 171 LEU A CA 1
ATOM 1225 C C . LEU A 1 171 ? -4.653 10.543 -5.565 1.00 97.50 171 LEU A C 1
ATOM 1227 O O . LEU A 1 171 ? -5.573 10.481 -6.378 1.00 97.50 171 LEU A O 1
ATOM 1231 N N . PHE A 1 172 ? -4.633 9.810 -4.450 1.00 96.81 172 PHE A N 1
ATOM 1232 C CA . PHE A 1 172 ? -5.712 8.897 -4.083 1.00 96.81 172 PHE A CA 1
ATOM 1233 C C . PHE A 1 172 ? -7.070 9.614 -4.034 1.00 96.81 172 PHE A C 1
ATOM 1235 O O . PHE A 1 172 ? -8.012 9.196 -4.708 1.00 96.81 172 PHE A O 1
ATOM 1242 N N . SER A 1 173 ? -7.148 10.746 -3.332 1.00 95.19 173 SER A N 1
ATOM 1243 C CA . SER A 1 173 ? -8.346 11.588 -3.251 1.00 95.19 173 SER A CA 1
ATOM 1244 C C . SER A 1 173 ? -8.774 12.129 -4.616 1.00 95.19 173 SER A C 1
ATOM 1246 O O . SER A 1 173 ? -9.965 12.177 -4.923 1.00 95.19 173 SER A O 1
ATOM 1248 N N . ALA A 1 174 ? -7.827 12.493 -5.485 1.00 95.25 174 ALA A N 1
ATOM 1249 C CA . ALA A 1 174 ? -8.139 12.913 -6.849 1.00 95.25 174 ALA A CA 1
ATOM 1250 C C . ALA A 1 174 ? -8.766 11.780 -7.680 1.00 95.25 174 ALA A C 1
ATOM 1252 O O . ALA A 1 174 ? -9.712 12.023 -8.432 1.00 95.25 174 ALA A O 1
ATOM 1253 N N . VAL A 1 175 ? -8.288 10.539 -7.537 1.00 94.31 175 VAL A N 1
ATOM 1254 C CA . VAL A 1 175 ? -8.907 9.373 -8.189 1.00 94.31 175 VAL A CA 1
ATOM 1255 C C . VAL A 1 175 ? -10.286 9.095 -7.589 1.00 94.31 175 VAL A C 1
ATOM 1257 O O . VAL A 1 175 ? -11.240 8.893 -8.341 1.00 94.31 175 VAL A O 1
ATOM 1260 N N . LEU A 1 176 ? -10.418 9.154 -6.260 1.00 92.94 176 LEU A N 1
ATOM 1261 C CA . LEU A 1 176 ? -11.683 8.961 -5.547 1.00 92.94 176 LEU A CA 1
ATOM 1262 C C . LEU A 1 176 ? -12.764 9.935 -6.019 1.00 92.94 176 LEU A C 1
ATOM 1264 O O . LEU A 1 176 ? -13.864 9.505 -6.355 1.00 92.94 176 LEU A O 1
ATOM 1268 N N . ASN A 1 177 ? -12.434 11.218 -6.158 1.00 91.62 177 ASN A N 1
ATOM 1269 C CA . ASN A 1 177 ? -13.365 12.244 -6.634 1.00 91.62 177 ASN A CA 1
ATOM 1270 C C . ASN A 1 177 ? -13.872 12.000 -8.067 1.00 91.62 177 ASN A C 1
ATOM 1272 O O . ASN A 1 177 ? -14.952 12.465 -8.423 1.00 91.62 177 ASN A O 1
ATOM 1276 N N . ASN A 1 178 ? -13.127 11.252 -8.886 1.00 89.50 178 ASN A N 1
ATOM 1277 C CA . ASN A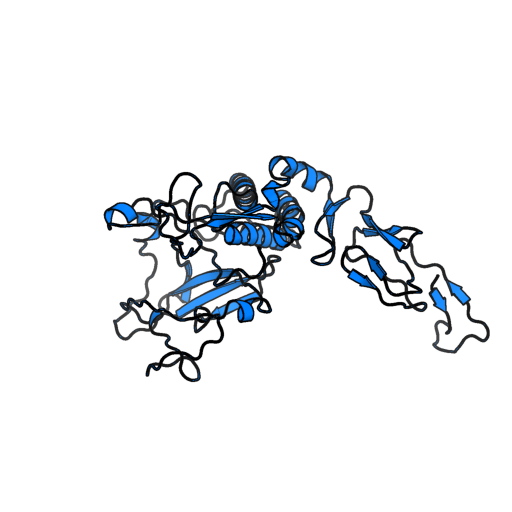 1 178 ? -13.555 10.851 -10.230 1.00 89.50 178 ASN A CA 1
ATOM 1278 C C . ASN A 1 178 ? -14.297 9.506 -10.254 1.00 89.50 178 ASN A C 1
ATOM 1280 O O . ASN A 1 178 ? -14.882 9.141 -11.273 1.00 89.50 178 ASN A O 1
ATOM 1284 N N . ARG A 1 179 ? -14.263 8.756 -9.150 1.00 88.38 179 ARG A N 1
ATOM 1285 C CA . ARG A 1 179 ? -14.844 7.414 -9.014 1.00 88.38 179 ARG A CA 1
ATOM 1286 C C . ARG A 1 179 ? -15.752 7.313 -7.802 1.00 88.38 179 ARG A C 1
ATOM 1288 O O . ARG A 1 179 ? -15.803 6.261 -7.165 1.00 88.38 179 ARG A O 1
ATOM 1295 N N . LEU A 1 180 ? -16.454 8.401 -7.489 1.00 83.25 180 LEU A N 1
ATOM 1296 C CA . LEU A 1 180 ? -17.395 8.433 -6.379 1.00 83.25 180 LEU A CA 1
ATOM 1297 C C . LEU A 1 180 ? -18.344 7.239 -6.477 1.00 83.25 180 LEU A C 1
ATOM 1299 O O . LEU A 1 180 ? -18.835 6.883 -7.550 1.00 83.25 180 LEU A O 1
ATOM 1303 N N . GLY A 1 181 ? -18.555 6.602 -5.339 1.00 77.44 181 GLY A N 1
ATOM 1304 C CA . GLY A 1 181 ? -19.323 5.382 -5.235 1.00 77.44 181 GLY A CA 1
ATOM 1305 C C . GLY A 1 181 ? -19.970 5.278 -3.869 1.00 77.44 181 GLY A C 1
ATOM 1306 O O . GLY A 1 181 ? -19.662 6.035 -2.948 1.00 77.44 181 GLY A O 1
ATOM 1307 N N . ASN A 1 182 ? -20.892 4.332 -3.786 1.00 80.00 182 ASN A N 1
ATOM 1308 C CA . ASN A 1 182 ? -21.470 3.861 -2.542 1.00 80.00 182 ASN A CA 1
ATOM 1309 C C . ASN A 1 182 ? -21.362 2.332 -2.548 1.00 80.00 182 ASN A C 1
ATOM 1311 O O . ASN A 1 182 ? -22.342 1.610 -2.755 1.00 80.00 182 ASN A O 1
ATOM 1315 N N . ASN A 1 183 ? -20.123 1.842 -2.508 1.00 79.81 183 ASN A N 1
ATOM 1316 C CA . ASN A 1 183 ? -19.876 0.411 -2.551 1.00 79.81 183 ASN A CA 1
ATOM 1317 C C . ASN A 1 183 ? -20.251 -0.207 -1.197 1.00 79.81 183 ASN A C 1
ATOM 1319 O O . ASN A 1 183 ? -19.880 0.316 -0.151 1.00 79.81 183 ASN A O 1
ATOM 1323 N N . HIS A 1 184 ? -21.019 -1.298 -1.221 1.00 79.19 184 HIS A N 1
ATOM 1324 C CA . HIS A 1 184 ? -21.543 -1.961 -0.018 1.00 79.19 184 HIS A CA 1
ATOM 1325 C C . HIS A 1 184 ? -22.271 -1.034 0.980 1.00 79.19 184 HIS A C 1
ATOM 1327 O O . HIS A 1 184 ? -22.217 -1.264 2.184 1.00 79.19 184 HIS A O 1
ATOM 1333 N N . GLY A 1 185 ? -22.953 0.012 0.499 1.00 78.50 185 GLY A N 1
ATOM 1334 C CA . GLY A 1 185 ? -23.704 0.924 1.371 1.00 78.50 185 GLY A CA 1
ATOM 1335 C C . GLY A 1 185 ? -22.841 1.939 2.133 1.00 78.50 185 GLY A C 1
ATOM 1336 O O . GLY A 1 185 ? -23.394 2.719 2.902 1.00 78.50 185 GLY A O 1
ATOM 1337 N N . GLN A 1 186 ? -21.524 1.963 1.892 1.00 82.56 186 GLN A N 1
ATOM 1338 C CA . GLN A 1 186 ? -20.591 2.892 2.524 1.00 82.56 186 GLN A CA 1
ATOM 1339 C C . GLN A 1 186 ? -20.369 4.137 1.662 1.00 82.56 186 GLN A C 1
ATOM 1341 O O . GLN A 1 186 ? -19.897 4.067 0.517 1.00 82.56 186 GLN A O 1
ATOM 1346 N N . THR A 1 187 ? -20.686 5.298 2.229 1.00 83.44 187 THR A N 1
ATOM 1347 C CA . THR A 1 187 ? -20.487 6.589 1.570 1.00 83.44 187 THR A CA 1
ATOM 1348 C C . THR A 1 187 ? -18.991 6.904 1.512 1.00 83.44 187 THR A C 1
ATOM 1350 O O . THR A 1 187 ? -18.225 6.595 2.415 1.00 83.44 187 THR A O 1
ATOM 1353 N N . GLY A 1 188 ? -18.521 7.437 0.382 1.00 82.31 188 GLY A N 1
ATOM 1354 C CA . GLY A 1 188 ? -17.085 7.670 0.179 1.00 82.31 188 GLY A CA 1
ATOM 1355 C C . GLY A 1 188 ? -16.288 6.423 -0.223 1.00 82.31 188 GLY A C 1
ATOM 1356 O O . GLY A 1 188 ? -15.099 6.540 -0.527 1.00 82.31 188 GLY A O 1
ATOM 1357 N N . TRP A 1 189 ? -16.918 5.247 -0.340 1.00 89.69 189 TRP A N 1
ATOM 1358 C CA . TRP A 1 189 ? -16.273 4.087 -0.952 1.00 89.69 189 TRP A CA 1
ATOM 1359 C C . TRP A 1 189 ? -16.365 4.152 -2.480 1.00 89.69 189 TRP A C 1
ATOM 1361 O O . TRP A 1 189 ? -17.333 3.711 -3.110 1.00 89.69 189 TRP A O 1
ATOM 1371 N N . GLY A 1 190 ? -15.306 4.699 -3.082 1.00 87.75 190 GLY A N 1
ATOM 1372 C CA . GLY A 1 190 ? -15.171 4.818 -4.527 1.00 87.75 190 GLY A CA 1
ATOM 1373 C C . GLY A 1 190 ? -15.155 3.479 -5.264 1.00 87.75 190 GLY A C 1
ATOM 1374 O O . GLY A 1 190 ? -14.609 2.476 -4.799 1.00 87.75 190 GLY A O 1
ATOM 1375 N N . VAL A 1 191 ? -15.723 3.473 -6.468 1.00 87.00 191 VAL A N 1
ATOM 1376 C CA . VAL A 1 191 ? -15.742 2.299 -7.345 1.00 87.00 191 VAL A CA 1
ATOM 1377 C C . VAL A 1 191 ? -14.303 1.901 -7.667 1.00 87.00 191 VAL A C 1
ATOM 1379 O O . VAL A 1 191 ? -13.517 2.729 -8.126 1.00 87.00 191 VAL A O 1
ATOM 1382 N N . THR A 1 192 ? -13.958 0.625 -7.461 1.00 87.00 192 THR A N 1
ATOM 1383 C CA . THR A 1 192 ? -12.621 0.038 -7.714 1.00 87.00 192 THR A CA 1
ATOM 1384 C C . THR A 1 192 ? -11.466 0.581 -6.865 1.00 87.00 192 THR A C 1
ATOM 1386 O O . THR A 1 192 ? -10.306 0.302 -7.163 1.00 87.00 192 THR A O 1
ATOM 1389 N N . LEU A 1 193 ? -11.762 1.326 -5.801 1.00 91.44 193 LEU A N 1
ATOM 1390 C CA . LEU A 1 193 ? -10.765 1.837 -4.864 1.00 91.44 193 LEU A CA 1
ATOM 1391 C C . LEU A 1 193 ? -10.867 1.111 -3.517 1.00 91.44 193 LEU A C 1
ATOM 1393 O O . LEU A 1 193 ? -11.961 0.669 -3.143 1.00 91.44 193 LEU A O 1
ATOM 1397 N N . PRO A 1 194 ? -9.760 0.979 -2.762 1.00 93.38 194 PRO A N 1
ATOM 1398 C CA . PRO A 1 194 ? -9.879 0.710 -1.337 1.00 93.38 194 PRO A CA 1
ATOM 1399 C C . PRO A 1 194 ? -10.654 1.840 -0.657 1.00 93.38 194 PRO A C 1
ATOM 1401 O O . PRO A 1 194 ? -10.638 2.982 -1.104 1.00 93.38 194 PRO A O 1
ATOM 1404 N N . TRP A 1 195 ? -11.323 1.529 0.444 1.00 92.62 195 TRP A N 1
ATOM 1405 C CA . TRP A 1 195 ? -11.922 2.546 1.297 1.00 92.62 195 TRP A CA 1
ATOM 1406 C C . TRP A 1 195 ? -10.942 2.862 2.427 1.00 92.62 195 TRP A C 1
ATOM 1408 O O . TRP A 1 195 ? -10.595 1.962 3.192 1.00 92.62 195 TRP A O 1
ATOM 1418 N N . LEU A 1 196 ? -10.436 4.099 2.473 1.00 93.62 196 LEU A N 1
ATOM 1419 C CA . LEU A 1 196 ? -9.355 4.497 3.389 1.00 93.62 196 LEU A CA 1
ATOM 1420 C C . LEU A 1 196 ? -9.802 5.462 4.486 1.00 93.62 196 LEU A C 1
ATOM 1422 O O . LEU A 1 196 ? -9.227 5.442 5.571 1.00 93.62 196 LEU A O 1
ATOM 1426 N N . THR A 1 197 ? -10.797 6.300 4.208 1.00 90.88 197 THR A N 1
ATOM 1427 C CA . THR A 1 197 ? -11.223 7.393 5.087 1.00 90.88 197 THR A CA 1
ATOM 1428 C C . THR A 1 197 ? -12.738 7.434 5.177 1.00 90.88 197 THR A C 1
ATOM 1430 O O . THR A 1 197 ? -13.422 7.279 4.161 1.00 90.88 197 THR A O 1
ATOM 1433 N N . TYR A 1 198 ? -13.240 7.690 6.377 1.00 91.38 198 TYR A N 1
ATOM 1434 C CA . TYR A 1 198 ? -14.635 8.053 6.590 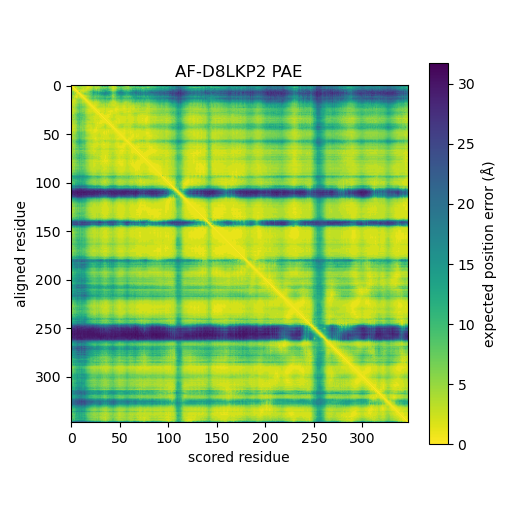1.00 91.38 198 TYR A CA 1
ATOM 1435 C C . TYR A 1 198 ? -14.809 9.522 6.198 1.00 91.38 198 TYR A C 1
ATOM 1437 O O . TYR A 1 198 ? -13.931 10.342 6.469 1.00 91.38 198 TYR A O 1
ATOM 1445 N N . ILE A 1 199 ? -15.886 9.835 5.481 1.00 88.12 199 ILE A N 1
ATOM 1446 C CA . ILE A 1 199 ? -16.198 11.213 5.054 1.00 88.12 199 ILE A CA 1
ATOM 1447 C C . ILE A 1 199 ? -17.398 11.791 5.805 1.00 88.12 199 ILE A C 1
ATOM 1449 O O . ILE A 1 199 ? -17.741 12.957 5.627 1.00 88.12 199 ILE A O 1
ATOM 1453 N N . GLU A 1 200 ? -18.047 10.949 6.599 1.00 88.88 200 GLU A N 1
ATOM 1454 C CA . GLU A 1 200 ? -19.092 11.276 7.547 1.00 88.88 200 GLU A CA 1
ATOM 1455 C C . GLU A 1 200 ? -18.535 12.049 8.751 1.00 88.88 200 GLU A C 1
ATOM 1457 O O . GLU A 1 200 ? -17.334 12.035 9.025 1.00 88.88 200 GLU A O 1
ATOM 1462 N N . GLU A 1 201 ? -19.424 12.717 9.485 1.00 89.69 201 GLU A N 1
ATOM 1463 C CA . GLU A 1 201 ? -19.067 13.398 10.730 1.00 89.69 201 GLU A CA 1
ATOM 1464 C C . GLU A 1 201 ? -18.597 12.381 11.784 1.00 89.69 201 GLU A C 1
ATOM 1466 O O . GLU A 1 201 ? -19.108 11.259 11.859 1.00 89.69 201 GLU A O 1
ATOM 1471 N N . ALA A 1 202 ? -17.669 12.787 12.656 1.00 91.25 202 ALA A N 1
ATOM 1472 C CA . ALA A 1 202 ? -17.076 11.915 13.674 1.00 91.25 202 ALA A CA 1
ATOM 1473 C C . ALA A 1 202 ? -18.123 11.193 14.543 1.00 91.25 202 ALA A C 1
ATOM 1475 O O . ALA A 1 202 ? -17.973 10.014 14.870 1.00 91.25 202 ALA A O 1
ATOM 1476 N N . SER A 1 203 ? -19.213 11.887 14.893 1.00 90.69 203 SER A N 1
ATOM 1477 C CA . SER A 1 203 ? -20.314 11.309 15.668 1.00 90.69 203 SER A CA 1
ATOM 1478 C C . SER A 1 203 ? -21.047 10.199 14.924 1.00 90.69 203 SER A C 1
ATOM 1480 O O . SER A 1 203 ? -21.412 9.208 15.544 1.00 90.69 203 SER A O 1
ATOM 1482 N N . ASP A 1 204 ? -21.238 10.331 13.611 1.00 90.00 204 ASP A N 1
ATOM 1483 C CA . ASP A 1 204 ? -21.963 9.332 12.819 1.00 90.00 204 ASP A CA 1
ATOM 1484 C C . ASP A 1 204 ? -21.146 8.039 12.698 1.00 90.00 204 ASP A C 1
ATOM 1486 O O . ASP A 1 204 ? -21.700 6.942 12.748 1.00 90.00 204 ASP A O 1
ATOM 1490 N N . VAL A 1 205 ? -19.817 8.163 12.611 1.00 90.88 205 VAL A N 1
ATOM 1491 C CA . VAL A 1 205 ? -18.895 7.019 12.584 1.00 90.88 205 VAL A CA 1
ATOM 1492 C C . VAL A 1 205 ? -18.826 6.323 13.946 1.00 90.88 205 VAL A C 1
ATOM 1494 O O . VAL A 1 205 ? -18.876 5.095 14.014 1.00 90.88 205 VAL A O 1
ATOM 1497 N N . ARG A 1 206 ? -18.703 7.088 15.040 1.00 89.50 206 ARG A N 1
ATOM 1498 C CA . ARG A 1 206 ? -18.544 6.541 16.399 1.00 89.50 206 ARG A CA 1
ATOM 1499 C C . ARG A 1 206 ? -19.836 5.947 16.954 1.00 89.50 206 ARG A C 1
ATOM 1501 O O . ARG A 1 206 ? -19.796 4.905 17.605 1.00 89.50 206 ARG A O 1
ATOM 1508 N N . ASP A 1 207 ? -20.958 6.617 16.718 1.00 88.81 207 ASP A N 1
ATOM 1509 C CA . ASP A 1 207 ? -22.233 6.321 17.374 1.00 88.81 207 ASP A CA 1
ATOM 1510 C C . ASP A 1 207 ? -23.152 5.450 16.487 1.00 88.81 207 ASP A C 1
ATOM 1512 O O . ASP A 1 207 ? -24.345 5.308 16.766 1.00 88.81 207 ASP A O 1
ATOM 1516 N N . GLY A 1 208 ? -22.600 4.849 15.422 1.00 86.25 208 GLY A N 1
ATOM 1517 C CA . GLY A 1 208 ? -23.294 3.917 14.533 1.00 86.25 208 GLY A CA 1
ATOM 1518 C C . GLY A 1 208 ? -23.892 2.717 15.279 1.00 86.25 208 GLY A C 1
ATOM 1519 O O . GLY A 1 208 ? -23.309 2.184 16.224 1.00 86.25 208 GLY A O 1
ATOM 1520 N N . THR A 1 209 ? -25.082 2.278 14.858 1.00 88.19 209 THR A N 1
ATOM 1521 C CA . THR A 1 209 ? -25.874 1.240 15.559 1.00 88.19 209 THR A CA 1
ATOM 1522 C C . THR A 1 209 ? -26.224 0.039 14.682 1.00 88.19 209 THR A C 1
ATOM 1524 O O . THR A 1 209 ? -27.137 -0.716 14.999 1.00 88.19 209 THR A O 1
ATOM 1527 N N . ASP A 1 210 ? -25.478 -0.163 13.596 1.00 88.44 210 ASP A N 1
ATOM 1528 C CA . ASP A 1 210 ? -25.786 -1.174 12.574 1.00 88.44 210 ASP A CA 1
ATOM 1529 C C . ASP A 1 210 ? -25.468 -2.619 12.999 1.00 88.44 210 ASP A C 1
ATOM 1531 O O . ASP A 1 210 ? -25.778 -3.550 12.266 1.00 88.44 210 ASP A O 1
ATOM 1535 N N . ILE A 1 211 ? -24.841 -2.817 14.164 1.00 91.75 211 ILE A N 1
ATOM 1536 C CA . ILE A 1 211 ? -24.483 -4.137 14.700 1.00 91.75 211 ILE A CA 1
ATOM 1537 C C . ILE A 1 211 ? -25.647 -4.680 15.540 1.00 91.75 211 ILE A C 1
ATOM 1539 O O . ILE A 1 211 ? -26.025 -4.082 16.550 1.00 91.75 211 ILE A O 1
ATOM 1543 N N . GLU A 1 212 ? -26.177 -5.846 15.170 1.00 94.44 212 GLU A N 1
ATOM 1544 C CA . GLU A 1 212 ? -27.336 -6.477 15.812 1.00 94.44 212 GLU A CA 1
ATOM 1545 C C . GLU A 1 212 ? -26.959 -7.467 16.927 1.00 94.44 212 GLU A C 1
ATOM 1547 O O . GLU A 1 212 ? -27.790 -7.765 17.798 1.00 94.44 212 GLU A O 1
ATOM 1552 N N . MET A 1 213 ? -25.725 -7.991 16.937 1.00 94.44 213 MET A N 1
ATOM 1553 C CA . MET A 1 213 ? -25.292 -8.922 17.982 1.00 94.44 213 MET A CA 1
ATOM 1554 C C . MET A 1 213 ? -25.424 -8.338 19.392 1.00 94.44 213 MET A C 1
ATOM 1556 O O . MET A 1 213 ? -25.026 -7.215 19.698 1.00 94.44 213 MET A O 1
ATOM 1560 N N . GLN A 1 214 ? -25.929 -9.171 20.303 1.00 92.56 214 GLN A N 1
ATOM 1561 C CA . GLN A 1 214 ? -26.012 -8.843 21.720 1.00 92.56 214 GLN A CA 1
ATOM 1562 C C . GLN A 1 214 ? -24.787 -9.376 22.454 1.00 92.56 214 GLN A C 1
ATOM 1564 O O . GLN A 1 214 ? -24.540 -10.583 22.496 1.00 92.56 214 GLN A O 1
ATOM 1569 N N . LEU A 1 215 ? -24.046 -8.469 23.081 1.00 90.19 215 LEU A N 1
ATOM 1570 C CA . LEU A 1 215 ? -22.850 -8.796 23.844 1.00 90.19 215 LEU A CA 1
ATOM 1571 C C . LEU A 1 215 ? -23.099 -8.646 25.347 1.00 90.19 215 LEU A C 1
ATOM 1573 O O . LEU A 1 215 ? -23.869 -7.808 25.813 1.00 90.19 215 LEU A O 1
ATOM 1577 N N . THR A 1 216 ? -22.414 -9.478 26.123 1.00 90.50 216 THR A N 1
ATOM 1578 C CA . THR A 1 216 ? -22.334 -9.381 27.583 1.00 90.50 216 THR A CA 1
ATOM 1579 C C . THR A 1 216 ? -20.883 -9.130 27.981 1.00 90.50 216 THR A C 1
ATOM 1581 O O . THR A 1 216 ? -19.977 -9.369 27.190 1.00 90.50 216 THR A O 1
ATOM 1584 N N . PHE A 1 217 ? -20.614 -8.735 29.227 1.00 87.50 217 PHE A N 1
ATOM 1585 C CA . PHE A 1 217 ? -19.230 -8.604 29.716 1.00 87.50 217 PHE A CA 1
ATOM 1586 C C . PHE A 1 217 ? -18.437 -9.927 29.746 1.00 87.50 217 PHE A C 1
ATOM 1588 O O . PHE A 1 217 ? -17.236 -9.920 30.004 1.00 87.50 217 PHE A O 1
ATOM 1595 N N . ALA A 1 218 ? -19.098 -11.068 29.520 1.00 85.62 218 ALA A N 1
ATOM 1596 C CA . ALA A 1 218 ? -18.446 -12.365 29.351 1.00 85.62 218 ALA A CA 1
ATOM 1597 C C . ALA A 1 218 ? -18.163 -12.708 27.876 1.00 85.62 218 ALA A C 1
ATOM 1599 O O . ALA A 1 218 ? -17.529 -13.727 27.612 1.00 85.62 218 ALA A O 1
ATOM 1600 N N . SER A 1 219 ? -18.642 -11.896 26.932 1.00 88.38 219 SER A N 1
ATOM 1601 C CA . SER A 1 219 ? -18.492 -12.128 25.498 1.00 88.38 219 SER A CA 1
ATOM 1602 C C . SER A 1 219 ? -17.100 -11.725 25.001 1.00 88.38 219 SER A C 1
ATOM 1604 O O . SER A 1 219 ? -16.543 -10.706 25.418 1.00 88.38 219 SER A O 1
ATOM 1606 N N . GLU A 1 220 ? -16.571 -12.509 24.065 1.00 88.50 220 GLU A N 1
ATOM 1607 C CA . GLU A 1 220 ? -15.440 -12.137 23.211 1.00 88.50 220 GLU A CA 1
ATOM 1608 C C . GLU A 1 220 ? -15.963 -11.733 21.831 1.00 88.50 220 GLU A C 1
ATOM 1610 O O . GLU A 1 220 ? -16.856 -12.371 21.277 1.00 88.50 220 GLU A O 1
ATOM 1615 N N . MET A 1 221 ? -15.413 -10.646 21.308 1.00 90.88 221 MET A N 1
ATOM 1616 C CA . MET A 1 221 ? -15.646 -10.126 19.971 1.00 90.88 221 MET A CA 1
ATOM 1617 C C . MET A 1 221 ? -14.699 -10.823 19.001 1.00 90.88 221 MET A C 1
ATOM 1619 O O . MET A 1 221 ? -13.519 -11.008 19.307 1.00 90.88 221 MET A O 1
ATOM 1623 N N . ARG A 1 222 ? -15.190 -11.151 17.806 1.00 92.88 222 ARG A N 1
ATOM 1624 C CA . ARG A 1 222 ? -14.348 -11.673 16.731 1.00 92.88 222 ARG A CA 1
ATOM 1625 C C . ARG A 1 222 ? -14.015 -10.548 15.760 1.00 92.88 222 ARG A C 1
ATOM 1627 O O . ARG A 1 222 ? -14.913 -9.974 15.148 1.00 92.88 222 ARG A O 1
ATOM 1634 N N . ILE A 1 223 ? -12.728 -10.229 15.637 1.00 94.38 223 ILE A N 1
ATOM 1635 C CA . ILE A 1 223 ? -12.226 -9.217 14.701 1.00 94.38 223 ILE A CA 1
ATOM 1636 C C . ILE A 1 223 ? -11.477 -9.927 13.576 1.00 94.38 223 ILE A C 1
ATOM 1638 O O . ILE A 1 223 ? -10.593 -10.744 13.827 1.00 94.38 223 ILE A O 1
ATOM 1642 N N . ILE A 1 224 ? -11.824 -9.608 12.334 1.00 96.56 224 ILE A N 1
ATOM 1643 C CA . ILE A 1 224 ? -11.183 -10.115 11.124 1.00 96.56 224 ILE A CA 1
ATOM 1644 C C . ILE A 1 224 ? -10.427 -8.972 10.453 1.00 96.56 224 ILE A C 1
ATOM 1646 O O . ILE A 1 224 ? -10.948 -7.871 10.304 1.00 96.56 224 ILE A O 1
ATOM 1650 N N . LEU A 1 225 ? -9.203 -9.241 10.019 1.00 97.06 225 LEU A N 1
ATOM 1651 C CA . LEU A 1 225 ? -8.354 -8.305 9.302 1.00 97.06 225 LEU A CA 1
ATOM 1652 C C . LEU A 1 225 ? -8.252 -8.742 7.839 1.00 97.06 225 LEU A C 1
ATOM 1654 O O . LEU A 1 225 ? -7.776 -9.841 7.549 1.00 97.06 225 LEU A O 1
ATOM 1658 N N . ALA A 1 226 ? -8.665 -7.883 6.906 1.00 97.56 226 ALA A N 1
ATOM 1659 C CA . ALA A 1 226 ? -8.302 -8.048 5.501 1.00 97.56 226 ALA A CA 1
ATOM 1660 C C . ALA A 1 226 ? -6.861 -7.577 5.313 1.00 97.56 226 ALA A C 1
ATOM 1662 O O . ALA A 1 226 ? -6.564 -6.414 5.574 1.00 97.56 226 ALA A O 1
ATOM 1663 N N . LYS A 1 227 ? -5.982 -8.474 4.869 1.00 97.88 227 LYS A N 1
ATOM 1664 C CA . LYS A 1 227 ? -4.536 -8.258 4.828 1.00 97.88 227 LYS A CA 1
ATOM 1665 C C . LYS A 1 227 ? -4.048 -7.964 3.415 1.00 97.88 227 LYS A C 1
ATOM 1667 O O . LYS A 1 227 ? -4.422 -8.661 2.470 1.00 97.88 227 LYS A O 1
ATOM 1672 N N . TYR A 1 228 ? -3.165 -6.981 3.284 1.00 97.94 228 TYR A N 1
ATOM 1673 C CA . TYR A 1 228 ? -2.550 -6.586 2.020 1.00 97.94 228 TYR A CA 1
ATOM 1674 C C . TYR A 1 228 ? -1.034 -6.427 2.169 1.00 97.94 228 TYR A C 1
ATOM 1676 O O . TYR A 1 228 ? -0.556 -5.920 3.187 1.00 97.94 228 TYR A O 1
ATOM 1684 N N . SER A 1 229 ? -0.284 -6.835 1.147 1.00 97.19 229 SER A N 1
ATOM 1685 C CA . SER A 1 229 ? 1.141 -6.510 0.996 1.00 97.19 229 SER A CA 1
ATOM 1686 C C . SER A 1 229 ? 1.321 -5.067 0.526 1.00 97.19 229 SER A C 1
ATOM 1688 O O . SER A 1 229 ? 0.398 -4.439 0.001 1.00 97.19 229 SER A O 1
ATOM 1690 N N . LEU A 1 230 ? 2.539 -4.545 0.652 1.00 96.75 230 LEU A N 1
ATOM 1691 C CA . LEU A 1 230 ? 2.909 -3.196 0.220 1.00 96.75 230 LEU A CA 1
ATOM 1692 C C . LEU A 1 230 ? 2.591 -2.902 -1.260 1.00 96.75 230 LEU A C 1
ATOM 1694 O O . LEU A 1 230 ? 2.097 -1.821 -1.592 1.00 96.75 230 LEU A O 1
ATOM 1698 N N . ASP A 1 231 ? 2.802 -3.876 -2.145 1.00 95.12 231 ASP A N 1
ATOM 1699 C CA . ASP A 1 231 ? 2.511 -3.754 -3.578 1.00 95.12 231 ASP A CA 1
ATOM 1700 C C . ASP A 1 231 ? 1.010 -3.813 -3.917 1.00 95.12 231 ASP A C 1
ATOM 1702 O O . ASP A 1 231 ? 0.649 -3.730 -5.086 1.00 95.12 231 ASP A O 1
ATOM 1706 N N . GLY A 1 23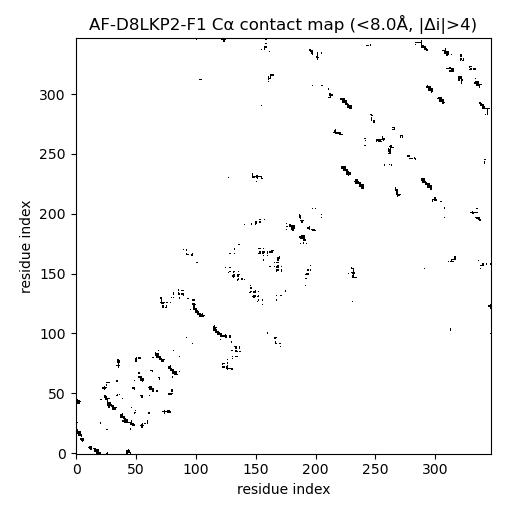2 ? 0.134 -3.920 -2.910 1.00 95.75 232 GLY A N 1
ATOM 1707 C CA . GLY A 1 232 ? -1.319 -3.904 -3.060 1.00 95.75 232 GLY A CA 1
ATOM 1708 C C . GLY A 1 232 ? -1.958 -5.276 -3.271 1.00 95.75 232 GLY A C 1
ATOM 1709 O O . GLY A 1 232 ? -3.165 -5.346 -3.518 1.00 95.75 232 GLY A O 1
ATOM 1710 N N . THR A 1 233 ? -1.196 -6.369 -3.182 1.00 95.81 233 THR A N 1
ATOM 1711 C CA . THR A 1 233 ? -1.750 -7.726 -3.280 1.00 95.81 233 THR A CA 1
ATOM 1712 C C . THR A 1 233 ? -2.606 -8.037 -2.059 1.00 95.81 233 THR A C 1
ATOM 1714 O O . THR A 1 233 ? -2.175 -7.864 -0.921 1.00 95.81 233 THR A O 1
ATOM 1717 N N . TRP A 1 234 ? -3.828 -8.520 -2.282 1.00 95.69 234 TRP A N 1
ATOM 1718 C CA . TRP A 1 234 ? -4.662 -9.039 -1.201 1.00 95.69 234 TRP A CA 1
ATOM 1719 C C . TRP A 1 234 ? -4.179 -10.432 -0.793 1.00 95.69 234 TRP A C 1
ATOM 1721 O O . TRP A 1 234 ? -4.134 -11.346 -1.615 1.00 95.69 234 TRP A O 1
ATOM 1731 N N . LEU A 1 235 ? -3.827 -10.585 0.480 1.00 97.06 235 LEU A N 1
ATOM 1732 C CA . LEU A 1 235 ? -3.254 -11.811 1.041 1.00 97.06 235 LEU A CA 1
ATOM 1733 C C . LEU A 1 235 ? -4.298 -12.695 1.737 1.00 97.06 235 LEU A C 1
ATOM 1735 O O . LEU A 1 235 ? -3.988 -13.819 2.125 1.00 97.06 235 LEU A O 1
ATOM 1739 N N . GLY A 1 236 ? -5.532 -12.206 1.883 1.00 96.94 236 GLY A N 1
ATOM 1740 C CA . GLY A 1 236 ? -6.638 -12.934 2.496 1.00 96.94 236 GLY A CA 1
ATOM 1741 C C . GLY A 1 236 ? -7.220 -12.236 3.723 1.00 96.94 236 GLY A C 1
ATOM 1742 O O . GLY A 1 236 ? -6.948 -11.066 3.997 1.00 96.94 236 GLY A O 1
ATOM 1743 N N . MET A 1 237 ? -8.057 -12.978 4.445 1.00 97.06 237 MET A N 1
ATOM 1744 C CA . MET A 1 237 ? -8.619 -12.581 5.734 1.00 97.06 237 MET A CA 1
ATOM 1745 C C . MET A 1 237 ? -7.937 -13.392 6.835 1.00 97.06 237 MET A C 1
ATOM 1747 O O . MET A 1 237 ? -7.780 -14.605 6.686 1.00 97.06 237 MET A O 1
ATOM 1751 N N . GLU A 1 238 ? -7.582 -12.757 7.945 1.00 94.75 238 GLU A N 1
ATOM 1752 C CA . GLU A 1 238 ? -7.078 -13.442 9.138 1.00 94.75 238 GLU A CA 1
ATOM 1753 C C . GLU A 1 238 ? -7.775 -12.934 10.399 1.00 94.75 238 GLU A C 1
ATOM 1755 O O . GLU A 1 238 ? -8.198 -11.784 10.472 1.00 94.75 238 GLU A O 1
ATOM 1760 N N . GLU A 1 239 ? -7.920 -13.796 11.400 1.00 92.44 239 GLU A N 1
ATOM 1761 C CA . GLU A 1 239 ? -8.477 -13.393 12.689 1.00 92.44 239 GLU A CA 1
ATOM 1762 C C . GLU A 1 239 ? -7.436 -12.603 13.494 1.00 92.44 239 GLU A C 1
ATOM 1764 O O . GLU A 1 239 ? -6.256 -12.977 13.585 1.00 92.44 239 GLU A O 1
ATOM 1769 N N . MET A 1 240 ? -7.869 -11.487 14.077 1.00 89.62 240 MET A N 1
ATOM 1770 C CA . MET A 1 240 ? -7.039 -10.690 14.968 1.00 89.62 240 MET A CA 1
ATOM 1771 C C . MET A 1 240 ? -6.772 -11.481 16.247 1.00 89.62 240 MET A C 1
ATOM 1773 O O . MET A 1 240 ? -7.680 -11.999 16.888 1.00 89.62 240 MET A O 1
ATOM 1777 N N . SER A 1 241 ? -5.505 -11.585 16.619 1.00 83.94 241 SER A N 1
ATOM 1778 C CA . SER A 1 241 ? -5.060 -12.381 17.756 1.00 83.94 241 SER A CA 1
ATOM 1779 C C . SER A 1 241 ? -3.829 -11.783 18.423 1.00 83.94 241 SER A C 1
ATOM 1781 O O . SER A 1 241 ? -3.843 -11.461 19.608 1.00 83.94 241 SER A O 1
ATOM 1783 N N . THR A 1 242 ? -2.729 -11.628 17.699 1.00 78.25 242 THR A N 1
ATOM 1784 C CA . THR A 1 242 ? -1.445 -11.244 18.301 1.00 78.25 242 THR A CA 1
ATOM 1785 C C . THR A 1 242 ? -0.675 -10.241 17.463 1.00 78.25 242 THR A C 1
ATOM 1787 O O . THR A 1 242 ? 0.446 -9.892 17.810 1.00 78.25 242 THR A O 1
ATOM 1790 N N . GLN A 1 243 ? -1.265 -9.787 16.361 1.00 86.12 243 GLN A N 1
ATOM 1791 C CA . GLN A 1 243 ? -0.679 -8.823 15.441 1.00 86.12 243 GLN A CA 1
ATOM 1792 C C . GLN A 1 243 ? -0.261 -7.502 16.128 1.00 86.12 243 GLN A C 1
ATOM 1794 O O . GLN A 1 243 ? 0.809 -7.005 15.783 1.00 86.12 243 GLN A O 1
ATOM 1799 N N . PRO A 1 244 ? -0.974 -6.976 17.155 1.00 83.56 244 PRO A N 1
ATOM 1800 C CA . PRO A 1 244 ? -0.499 -5.818 17.925 1.00 83.56 244 PRO A CA 1
ATOM 1801 C C . PRO A 1 244 ? 0.847 -6.008 18.647 1.00 83.56 244 PRO A C 1
ATOM 1803 O O . PRO A 1 244 ? 1.466 -5.026 19.045 1.00 83.56 244 PRO A O 1
ATOM 1806 N N . TYR A 1 245 ? 1.329 -7.246 18.802 1.00 80.06 245 TYR A N 1
ATOM 1807 C CA . TYR A 1 245 ? 2.593 -7.585 19.467 1.00 80.06 245 TYR A CA 1
ATOM 1808 C C . TYR A 1 245 ? 3.709 -7.890 18.452 1.00 80.06 245 TYR A C 1
ATOM 1810 O O . TYR A 1 245 ? 4.302 -8.969 18.454 1.00 80.06 245 TYR A O 1
ATOM 1818 N N . TYR A 1 246 ? 3.993 -6.940 17.562 1.00 78.94 246 TYR A N 1
ATOM 1819 C CA . TYR A 1 246 ? 4.837 -7.123 16.372 1.00 78.94 246 TYR A CA 1
ATOM 1820 C C . TYR A 1 246 ? 6.356 -7.215 16.634 1.00 78.94 246 TYR A C 1
ATOM 1822 O O . TYR A 1 246 ? 7.094 -7.567 15.726 1.00 78.94 246 TYR A O 1
ATOM 1830 N N . CYS A 1 247 ? 6.844 -6.992 17.860 1.00 75.12 247 CYS A N 1
ATOM 1831 C CA . CYS A 1 247 ? 8.288 -6.953 18.170 1.00 75.12 247 CYS A CA 1
ATOM 1832 C C . CYS A 1 247 ? 8.878 -8.245 18.752 1.00 75.12 247 CYS A C 1
ATOM 1834 O O . CYS A 1 247 ? 9.866 -8.201 19.486 1.00 75.12 247 CYS A O 1
ATOM 1836 N N . GLY A 1 248 ? 8.239 -9.394 18.518 1.00 61.34 248 GLY A N 1
ATOM 1837 C CA . GLY A 1 248 ? 8.732 -10.698 18.985 1.00 61.34 248 GLY A CA 1
ATOM 1838 C C . GLY A 1 248 ? 8.859 -10.845 20.511 1.00 61.34 248 GLY A C 1
ATOM 1839 O O . GLY A 1 248 ? 9.379 -11.854 20.988 1.00 61.34 248 GLY A O 1
ATOM 1840 N N . VAL A 1 249 ? 8.392 -9.860 21.286 1.00 55.59 249 VAL A N 1
ATOM 1841 C CA . VAL A 1 249 ? 8.447 -9.857 22.748 1.00 55.59 249 VAL A CA 1
ATOM 1842 C C . VAL A 1 249 ? 7.554 -10.977 23.277 1.00 55.59 249 VAL A C 1
ATOM 1844 O O . VAL A 1 249 ? 6.399 -11.119 22.869 1.00 55.59 249 VAL A O 1
ATOM 1847 N N . GLY A 1 250 ? 8.085 -11.785 24.198 1.00 47.50 250 GLY A N 1
ATOM 1848 C CA . GLY A 1 250 ? 7.273 -12.735 24.955 1.00 47.50 250 GLY A CA 1
ATOM 1849 C C . GLY A 1 250 ? 6.231 -11.977 25.779 1.00 47.50 250 GLY A C 1
ATOM 1850 O O . GLY A 1 250 ? 6.572 -11.026 26.478 1.00 47.50 250 GLY A O 1
ATOM 1851 N N . ALA A 1 251 ? 4.964 -12.371 25.668 1.00 50.22 251 ALA A N 1
ATOM 1852 C CA . ALA A 1 251 ? 3.851 -11.653 26.278 1.00 50.22 251 ALA A CA 1
ATOM 1853 C C . ALA A 1 251 ? 3.917 -11.645 27.824 1.00 50.22 251 ALA A C 1
ATOM 1855 O O . ALA A 1 251 ? 4.359 -12.628 28.427 1.00 50.22 251 ALA A O 1
ATOM 1856 N N . PRO A 1 252 ? 3.420 -10.585 28.489 1.00 45.38 252 PRO A N 1
ATOM 1857 C CA . PRO A 1 252 ? 3.131 -10.613 29.918 1.00 45.38 252 PRO A CA 1
ATOM 1858 C C . PRO A 1 252 ? 1.944 -11.540 30.246 1.00 45.38 252 PRO A C 1
ATOM 1860 O O . PRO A 1 252 ? 0.965 -11.634 29.506 1.00 45.38 252 PRO A O 1
ATOM 1863 N N . ASP A 1 253 ? 2.042 -12.212 31.390 1.00 40.25 253 ASP A N 1
ATOM 1864 C CA . ASP A 1 253 ? 1.206 -13.325 31.857 1.00 40.25 253 ASP A CA 1
ATOM 1865 C C . ASP A 1 253 ? -0.292 -12.980 32.016 1.00 40.25 253 ASP A C 1
ATOM 1867 O O . ASP A 1 253 ? -0.644 -12.143 32.852 1.00 40.25 253 ASP A O 1
ATOM 1871 N N . THR A 1 254 ? -1.203 -13.641 31.277 1.00 46.72 254 THR A N 1
ATOM 1872 C CA . THR A 1 254 ? -2.637 -13.653 31.636 1.00 46.72 254 THR A CA 1
ATOM 1873 C C . THR A 1 254 ? -3.374 -14.945 31.241 1.00 46.72 254 THR A C 1
ATOM 1875 O O . THR A 1 254 ? -3.096 -15.594 30.236 1.00 46.72 254 THR A O 1
ATOM 1878 N N . SER A 1 255 ? -4.372 -15.293 32.056 1.00 41.97 255 SER A N 1
ATOM 1879 C CA . SER A 1 255 ? -5.069 -16.582 32.157 1.00 41.97 255 SER A CA 1
ATOM 1880 C C . SER A 1 255 ? -6.194 -16.855 31.140 1.00 41.97 255 SER A C 1
ATOM 1882 O O . SER A 1 255 ? -7.062 -17.679 31.425 1.00 41.97 255 SER A O 1
ATOM 1884 N N . ALA A 1 256 ? -6.241 -16.178 29.986 1.00 42.12 256 ALA A N 1
ATOM 1885 C CA . ALA A 1 256 ? -7.453 -16.166 29.148 1.00 42.12 256 ALA A CA 1
ATOM 1886 C C . ALA A 1 256 ? -7.279 -16.400 27.634 1.00 42.12 256 ALA A C 1
ATOM 1888 O O . ALA A 1 256 ? -8.176 -16.037 26.892 1.00 42.12 256 ALA A O 1
ATOM 1889 N N . GLY A 1 257 ? -6.219 -17.091 27.199 1.00 39.09 257 GLY A N 1
ATOM 1890 C CA . GLY A 1 257 ? -6.214 -17.792 25.905 1.00 39.09 257 GLY A CA 1
ATOM 1891 C C . GLY A 1 257 ? -5.835 -16.967 24.666 1.00 39.09 257 GLY A C 1
ATOM 1892 O O . GLY A 1 257 ? -6.310 -15.864 24.448 1.00 39.09 257 GLY A O 1
ATOM 1893 N N . GLY A 1 258 ? -4.965 -17.566 23.846 1.00 36.91 258 GLY A N 1
ATOM 1894 C CA . GLY A 1 258 ? -4.446 -17.050 22.578 1.00 36.91 258 GLY A CA 1
ATOM 1895 C C . GLY A 1 258 ? -3.106 -17.726 22.270 1.00 36.91 258 GLY A C 1
ATOM 1896 O O . GLY A 1 258 ? -2.052 -17.151 22.529 1.00 36.91 258 GLY A O 1
ATOM 1897 N N . GLY A 1 259 ? -3.118 -18.994 21.829 1.00 45.12 259 GLY A N 1
ATOM 1898 C CA . GLY A 1 259 ? -1.892 -19.810 21.706 1.00 45.12 259 GLY A CA 1
ATOM 1899 C C . GLY A 1 259 ? -1.114 -19.918 23.026 1.00 45.12 259 GLY A C 1
ATOM 1900 O O . GLY A 1 259 ? -1.698 -19.661 24.074 1.00 45.12 259 GLY A O 1
ATOM 1901 N N . GLN A 1 260 ? 0.170 -20.318 23.021 1.00 40.50 260 GLN A N 1
ATOM 1902 C CA . GLN A 1 260 ? 0.983 -20.334 24.252 1.00 40.50 260 GLN A CA 1
ATOM 1903 C C . GLN A 1 260 ? 1.152 -18.902 24.799 1.00 40.50 260 GLN A C 1
ATOM 1905 O O . GLN A 1 260 ? 2.117 -18.209 24.491 1.00 40.50 260 GLN A O 1
ATOM 1910 N N . SER A 1 261 ? 0.174 -18.500 25.612 1.00 46.81 261 SER A N 1
ATOM 1911 C CA . SER A 1 261 ? 0.175 -17.363 26.529 1.00 46.81 261 SER A CA 1
ATOM 1912 C C . SER A 1 261 ? 0.159 -15.966 25.892 1.00 46.81 261 SER A C 1
ATOM 1914 O O . SER A 1 261 ? 1.075 -15.194 26.144 1.00 46.81 261 SER A O 1
ATOM 1916 N N . ARG A 1 262 ? -0.865 -15.579 25.112 1.00 52.72 262 ARG A N 1
ATOM 1917 C CA . ARG A 1 262 ? -1.038 -14.177 24.652 1.00 52.72 262 ARG A CA 1
ATOM 1918 C C . ARG A 1 262 ? -2.416 -13.619 25.046 1.00 52.72 262 ARG A C 1
ATOM 1920 O O . ARG A 1 262 ? -3.411 -14.328 24.951 1.00 52.72 262 ARG A O 1
ATOM 1927 N N . SER A 1 263 ? -2.462 -12.378 25.548 1.00 55.25 263 SER A N 1
ATOM 1928 C CA . SER A 1 263 ? -3.675 -11.722 26.072 1.00 55.25 263 SER A CA 1
ATOM 1929 C C . SER A 1 263 ? -4.596 -11.269 24.934 1.00 55.25 263 SER A C 1
ATOM 1931 O O . SER A 1 263 ? -4.337 -10.261 24.290 1.00 55.25 263 SER A O 1
ATOM 1933 N N . SER A 1 264 ? -5.715 -11.963 24.725 1.00 67.88 264 SER A N 1
ATOM 1934 C CA . SER A 1 264 ? -6.813 -11.534 23.843 1.00 67.88 264 SER A CA 1
ATOM 1935 C C . SER A 1 264 ? -7.756 -10.524 24.511 1.00 67.88 264 SER A C 1
ATOM 1937 O O . SER A 1 264 ? -8.869 -10.310 24.048 1.00 67.88 264 SER A O 1
ATOM 1939 N N . LYS A 1 265 ? -7.375 -9.905 25.640 1.00 76.19 265 LYS A N 1
ATOM 1940 C CA . LYS A 1 265 ? -8.310 -9.102 26.454 1.00 76.19 265 LYS A CA 1
ATOM 1941 C C . LYS A 1 265 ? -8.927 -7.921 25.709 1.00 76.19 265 LYS A C 1
ATOM 1943 O O . LYS A 1 265 ? -10.034 -7.531 26.059 1.00 76.19 265 LYS A O 1
ATOM 1948 N N . TYR A 1 266 ? -8.245 -7.384 24.702 1.00 80.25 266 TYR A N 1
ATOM 1949 C CA . TYR A 1 266 ? -8.780 -6.335 23.832 1.00 80.25 266 TYR A CA 1
ATOM 1950 C C . TYR A 1 266 ? -9.936 -6.827 22.936 1.00 80.25 266 TYR A C 1
ATOM 1952 O O . TYR A 1 266 ? -10.693 -6.015 22.417 1.00 80.25 266 TYR A O 1
ATOM 1960 N N . LEU A 1 267 ? -10.116 -8.145 22.793 1.00 87.56 267 LEU A N 1
ATOM 1961 C CA . LEU A 1 267 ? -11.286 -8.761 22.167 1.00 87.56 267 LEU A CA 1
ATOM 1962 C C . LEU A 1 267 ? -12.459 -8.912 23.146 1.00 87.56 267 LEU A C 1
ATOM 1964 O O . LEU A 1 267 ? -13.565 -9.214 22.720 1.00 87.56 267 LEU A O 1
ATOM 1968 N N . LYS A 1 268 ? -12.283 -8.705 24.458 1.00 88.62 268 LYS A N 1
ATOM 1969 C CA . LYS A 1 268 ? -13.395 -8.826 25.414 1.00 88.62 268 LYS A CA 1
ATOM 1970 C C . LYS A 1 268 ? -14.299 -7.606 25.356 1.00 88.62 268 LYS A C 1
ATOM 1972 O O . LYS A 1 268 ? -13.840 -6.469 25.457 1.00 88.62 268 LYS A O 1
ATOM 1977 N N . PHE A 1 269 ? -15.601 -7.848 25.263 1.00 88.31 269 PHE A N 1
ATOM 1978 C CA . PHE A 1 269 ? -16.574 -6.768 25.223 1.00 88.31 269 PHE A CA 1
ATOM 1979 C C . PH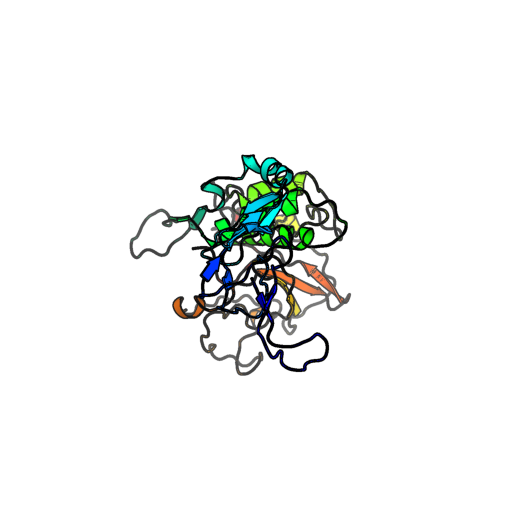E A 1 269 ? -16.607 -5.976 26.539 1.00 88.31 269 PHE A C 1
ATOM 1981 O O . PHE A 1 269 ? -16.567 -6.542 27.635 1.00 88.31 269 PHE A O 1
ATOM 1988 N N . GLY A 1 270 ? -16.708 -4.649 26.427 1.00 85.62 270 GLY A N 1
ATOM 1989 C CA . GLY A 1 270 ? -16.744 -3.741 27.575 1.00 85.62 270 GLY A CA 1
ATOM 1990 C C . GLY A 1 270 ? -15.420 -3.652 28.340 1.00 85.62 270 GLY A C 1
ATOM 1991 O O . GLY A 1 270 ? -15.415 -3.237 29.500 1.00 85.62 270 GLY A O 1
ATOM 1992 N N . HIS A 1 271 ? -14.307 -4.060 27.723 1.00 82.50 271 HIS A N 1
ATOM 1993 C CA . HIS A 1 271 ? -12.978 -3.978 28.311 1.00 82.50 271 HIS A CA 1
ATOM 1994 C C . HIS A 1 271 ? -12.123 -2.935 27.588 1.00 82.50 271 HIS A C 1
ATOM 1996 O O . HIS A 1 271 ? -11.890 -3.033 26.389 1.00 82.50 271 HIS A O 1
ATOM 2002 N N . SER A 1 272 ? -11.615 -1.955 28.333 1.00 79.38 272 SER A N 1
ATOM 2003 C CA . SER A 1 272 ? -10.583 -1.036 27.847 1.00 79.38 272 SER A CA 1
ATOM 2004 C C . SER A 1 272 ? -9.227 -1.497 28.358 1.00 79.38 272 SER A C 1
ATOM 2006 O O . SER A 1 272 ? -9.078 -1.828 29.537 1.00 79.38 272 SER A O 1
ATOM 2008 N N . MET A 1 273 ? -8.235 -1.506 27.475 1.00 75.69 273 MET A N 1
ATOM 2009 C CA . MET A 1 273 ? -6.885 -1.935 27.798 1.00 75.69 273 MET A CA 1
ATOM 2010 C C . MET A 1 273 ? -5.875 -0.915 27.287 1.00 75.69 273 MET A C 1
ATOM 2012 O O . MET A 1 273 ? -6.010 -0.385 26.189 1.00 75.69 273 MET A O 1
ATOM 2016 N N . THR A 1 274 ? -4.843 -0.668 28.087 1.00 77.88 274 THR A N 1
ATOM 2017 C CA . THR A 1 274 ? -3.647 0.055 27.664 1.00 77.88 274 THR A CA 1
ATOM 2018 C C . THR A 1 274 ? -2.459 -0.819 28.006 1.00 77.88 274 THR A C 1
ATOM 2020 O O . THR A 1 274 ? -2.297 -1.225 29.157 1.00 77.88 274 THR A O 1
ATOM 2023 N N . GLU A 1 275 ? -1.643 -1.121 27.007 1.00 72.88 275 GLU A N 1
ATOM 2024 C CA . GLU A 1 275 ? -0.411 -1.877 27.181 1.00 72.88 275 GLU A CA 1
ATOM 2025 C C . GLU A 1 275 ? 0.781 -1.044 26.739 1.00 72.88 275 GLU A C 1
ATOM 2027 O O . GLU A 1 275 ? 0.703 -0.224 25.827 1.00 72.88 275 GLU A O 1
ATOM 2032 N N . THR A 1 276 ? 1.903 -1.248 27.418 1.00 74.50 276 THR A N 1
ATOM 2033 C CA . THR A 1 276 ? 3.191 -0.665 27.057 1.00 74.50 276 THR A CA 1
ATOM 2034 C C . THR A 1 276 ? 4.215 -1.783 27.091 1.00 74.50 276 THR A C 1
ATOM 2036 O O . THR A 1 276 ? 4.310 -2.506 28.083 1.00 74.50 276 THR A O 1
ATOM 2039 N N . PHE A 1 277 ? 4.966 -1.936 26.007 1.00 74.31 277 PHE A N 1
ATOM 2040 C CA . PHE A 1 277 ? 6.029 -2.924 25.886 1.00 74.31 277 PHE A CA 1
ATOM 2041 C C . PHE A 1 277 ? 7.258 -2.295 25.229 1.00 74.31 277 PHE A C 1
ATOM 2043 O O . PHE A 1 277 ? 7.155 -1.299 24.514 1.00 74.31 277 PHE A O 1
ATOM 2050 N N . GLU A 1 278 ? 8.427 -2.873 25.490 1.00 75.62 278 GLU A N 1
ATOM 2051 C CA . GLU A 1 278 ? 9.674 -2.476 24.839 1.00 75.62 278 GLU A CA 1
ATOM 2052 C C . GLU A 1 278 ? 9.870 -3.275 23.549 1.00 75.62 278 GLU A C 1
ATOM 2054 O O . GLU A 1 278 ? 9.623 -4.481 23.504 1.00 75.62 278 GLU A O 1
ATOM 2059 N N . CYS A 1 279 ? 10.323 -2.596 22.499 1.00 75.31 279 CYS A N 1
ATOM 2060 C CA . CYS A 1 279 ? 10.502 -3.158 21.169 1.00 75.31 279 CYS A CA 1
ATOM 2061 C C . CYS A 1 279 ? 11.927 -2.898 20.675 1.00 75.31 279 CYS A C 1
ATOM 2063 O O . CYS A 1 279 ? 12.349 -1.743 20.600 1.00 75.31 279 CYS A O 1
ATOM 2065 N N . ASP A 1 280 ? 12.657 -3.949 20.289 1.00 82.31 280 ASP A N 1
ATOM 2066 C CA . ASP A 1 280 ? 13.877 -3.771 19.498 1.00 82.31 280 ASP A CA 1
ATOM 2067 C C . ASP A 1 280 ? 13.493 -3.535 18.036 1.00 82.31 280 ASP A C 1
ATOM 2069 O O . ASP A 1 280 ? 13.212 -4.480 17.300 1.00 82.31 280 ASP A O 1
ATOM 2073 N N . LEU A 1 281 ? 13.498 -2.274 17.600 1.00 82.81 281 LEU A N 1
ATOM 2074 C CA . LEU A 1 281 ? 13.144 -1.901 16.226 1.00 82.81 281 LEU A CA 1
ATOM 2075 C C . LEU A 1 281 ? 14.028 -2.588 15.174 1.00 82.81 281 LEU A C 1
ATOM 2077 O O . LEU A 1 281 ? 13.585 -2.785 14.046 1.00 82.81 281 LEU A O 1
ATOM 2081 N N . LYS A 1 282 ? 15.251 -3.017 15.526 1.00 84.75 282 LYS A N 1
ATOM 2082 C CA . LYS A 1 282 ? 16.111 -3.767 14.596 1.00 84.75 282 LYS A CA 1
ATOM 2083 C C . LYS A 1 282 ? 15.523 -5.120 14.228 1.00 84.75 282 LYS A C 1
ATOM 2085 O O . LYS A 1 282 ? 15.775 -5.593 13.125 1.00 84.75 282 LYS A O 1
ATOM 2090 N N . SER A 1 283 ? 14.743 -5.722 15.127 1.00 84.31 283 SER A N 1
ATOM 2091 C CA . SER A 1 283 ? 14.046 -6.977 14.842 1.00 84.31 283 SER A CA 1
ATOM 2092 C C . SER A 1 283 ? 13.011 -6.827 13.726 1.00 84.31 283 SER A C 1
ATOM 2094 O O . SER A 1 283 ? 12.748 -7.797 13.033 1.00 84.31 283 SER A O 1
ATOM 2096 N N . LEU A 1 284 ? 12.497 -5.612 13.497 1.00 87.38 284 LEU A N 1
ATOM 2097 C CA . LEU A 1 284 ? 11.471 -5.331 12.491 1.00 87.38 284 LEU A CA 1
ATOM 2098 C C . LEU A 1 284 ? 12.039 -5.039 11.096 1.00 87.38 284 LEU A C 1
ATOM 2100 O O . LEU A 1 284 ? 11.295 -5.061 10.124 1.00 87.38 284 LEU A O 1
ATOM 2104 N N . LEU A 1 285 ? 13.345 -4.773 10.967 1.00 85.88 285 LEU A N 1
ATOM 2105 C CA . LEU A 1 285 ? 13.958 -4.396 9.682 1.00 85.88 285 LEU A CA 1
ATOM 2106 C C . LEU A 1 285 ? 13.931 -5.523 8.637 1.00 85.88 285 LEU A C 1
ATOM 2108 O O . LEU A 1 285 ? 14.044 -5.251 7.447 1.00 85.88 285 LEU A O 1
ATOM 2112 N N . GLY A 1 286 ? 13.825 -6.780 9.076 1.00 83.81 286 GLY A N 1
ATOM 2113 C CA . GLY A 1 286 ? 13.666 -7.942 8.195 1.00 83.81 286 GLY A CA 1
ATOM 2114 C C . GLY A 1 286 ? 12.226 -8.440 8.081 1.00 83.81 286 GLY A C 1
ATOM 2115 O O . GLY A 1 286 ? 11.984 -9.399 7.353 1.00 83.81 286 GLY A O 1
ATOM 2116 N N . GLU A 1 287 ? 11.293 -7.824 8.809 1.00 88.50 287 GLU A N 1
ATOM 2117 C CA . GLU A 1 287 ? 9.893 -8.233 8.847 1.00 88.50 287 GLU A CA 1
ATOM 2118 C C . GLU A 1 287 ? 9.087 -7.481 7.788 1.00 88.50 287 GLU A C 1
ATOM 2120 O O . GLU A 1 287 ? 9.280 -6.285 7.541 1.00 88.50 287 GLU A O 1
ATOM 2125 N N . GLU A 1 288 ? 8.154 -8.196 7.167 1.00 90.56 288 GLU A N 1
ATOM 2126 C CA . GLU A 1 288 ? 7.283 -7.627 6.149 1.00 90.56 288 GLU A CA 1
ATOM 2127 C C . GLU A 1 288 ? 6.207 -6.743 6.793 1.00 90.56 288 GLU A C 1
ATOM 2129 O O . GLU A 1 288 ? 5.443 -7.180 7.658 1.00 90.56 288 GLU A O 1
ATOM 2134 N N . ALA A 1 289 ? 6.131 -5.488 6.345 1.00 92.62 289 ALA A N 1
ATOM 2135 C CA . ALA A 1 289 ? 5.061 -4.581 6.730 1.00 92.62 289 ALA A CA 1
ATOM 2136 C C . ALA A 1 289 ? 3.772 -4.926 5.967 1.00 92.62 289 ALA A C 1
ATOM 2138 O O . ALA A 1 289 ? 3.726 -4.904 4.734 1.00 92.62 289 ALA A O 1
ATOM 2139 N N . PHE A 1 290 ? 2.705 -5.205 6.715 1.00 96.50 290 PHE A N 1
ATOM 2140 C CA . PHE A 1 290 ? 1.379 -5.501 6.175 1.00 96.50 290 PHE A CA 1
ATOM 2141 C C . PHE A 1 290 ? 0.377 -4.400 6.504 1.00 96.50 290 PHE A C 1
ATOM 2143 O O . PHE A 1 290 ? 0.461 -3.749 7.548 1.00 96.50 290 PHE A O 1
ATOM 2150 N N . PHE A 1 291 ? -0.621 -4.270 5.634 1.00 97.94 291 PHE A N 1
ATOM 2151 C CA . PHE A 1 291 ? -1.721 -3.328 5.776 1.00 97.94 291 PHE A CA 1
ATOM 2152 C C . PHE A 1 291 ? -3.018 -4.078 6.041 1.00 97.94 291 PHE A C 1
ATOM 2154 O O . PHE A 1 291 ? -3.291 -5.101 5.408 1.00 97.94 291 PHE A O 1
ATOM 2161 N N . TYR A 1 292 ? -3.819 -3.553 6.958 1.00 98.00 292 TYR A N 1
ATOM 2162 C CA . TYR A 1 292 ? -5.010 -4.212 7.460 1.00 98.00 292 TYR A CA 1
ATOM 2163 C C . TYR A 1 292 ? -6.223 -3.295 7.361 1.00 98.00 292 TYR A C 1
ATOM 2165 O O . TYR A 1 292 ? -6.165 -2.146 7.795 1.00 98.00 292 TYR A O 1
ATOM 2173 N N . ASP A 1 293 ? -7.326 -3.833 6.842 1.00 97.31 293 ASP A N 1
ATOM 2174 C CA . ASP A 1 293 ? -8.658 -3.253 7.020 1.00 97.31 293 ASP A CA 1
ATOM 2175 C C . ASP A 1 293 ? -9.408 -4.110 8.059 1.00 97.31 293 ASP A C 1
ATOM 2177 O O . ASP A 1 293 ? -9.636 -5.299 7.798 1.00 97.31 293 ASP A O 1
ATOM 2181 N N . PRO A 1 294 ? -9.760 -3.566 9.236 1.00 96.38 294 PRO A N 1
ATOM 2182 C CA . PRO A 1 294 ? -10.380 -4.333 10.308 1.00 96.38 294 PRO A CA 1
ATOM 2183 C C . PRO A 1 294 ? -11.907 -4.392 10.177 1.00 96.38 294 PRO A C 1
ATOM 2185 O O . PRO A 1 294 ? -12.562 -3.421 9.793 1.00 96.38 294 PRO A O 1
ATOM 2188 N N . TYR A 1 295 ? -12.476 -5.533 10.558 1.00 96.06 295 TYR A N 1
ATOM 2189 C CA . TYR A 1 295 ? -13.914 -5.767 10.625 1.00 96.06 295 TYR A CA 1
ATOM 2190 C C . TYR A 1 295 ? -14.272 -6.505 11.908 1.00 96.06 295 TYR A C 1
ATOM 2192 O O . TYR A 1 295 ? -13.561 -7.422 12.311 1.00 96.06 295 TYR A O 1
ATOM 2200 N N . ILE A 1 296 ? -15.402 -6.165 12.511 1.00 95.19 296 ILE A N 1
ATOM 2201 C CA . ILE A 1 296 ? -16.027 -6.961 13.560 1.00 95.19 296 ILE A CA 1
ATOM 2202 C C . ILE A 1 296 ? -17.052 -7.897 12.922 1.00 95.19 296 ILE A C 1
ATOM 2204 O O . ILE A 1 296 ? -17.768 -7.512 11.997 1.00 95.19 296 ILE A O 1
ATOM 2208 N N . VAL A 1 297 ? -17.100 -9.140 13.389 1.00 96.19 297 VAL A N 1
ATOM 2209 C CA . VAL A 1 297 ? -18.152 -10.074 12.989 1.00 96.19 297 VAL A CA 1
ATOM 2210 C C . VAL A 1 297 ? -19.383 -9.800 13.839 1.00 96.19 297 VAL A C 1
ATOM 2212 O O . VAL A 1 297 ? -19.325 -9.919 15.063 1.00 96.19 297 VAL A O 1
ATOM 2215 N N . ASP A 1 298 ? -20.501 -9.491 13.195 1.00 95.75 298 ASP A N 1
ATOM 2216 C CA . ASP A 1 298 ? -21.804 -9.565 13.839 1.00 95.75 298 ASP A CA 1
ATOM 2217 C C . ASP A 1 298 ? -22.246 -11.034 13.885 1.00 95.75 298 ASP A C 1
ATOM 2219 O O . ASP A 1 298 ? -22.640 -11.620 12.881 1.00 95.75 298 ASP A O 1
ATOM 2223 N N . GLU A 1 299 ? -22.157 -11.668 15.055 1.00 93.94 299 GLU A N 1
ATOM 2224 C CA . GLU A 1 299 ? -22.526 -13.082 15.217 1.00 93.94 299 GLU A CA 1
ATOM 2225 C C . GLU A 1 299 ? -24.044 -13.336 15.103 1.00 93.94 299 GLU A C 1
ATOM 2227 O O . GLU A 1 299 ? -24.458 -14.494 15.007 1.00 93.94 299 GLU A O 1
ATOM 2232 N N . ALA A 1 300 ? -24.890 -12.297 15.117 1.00 95.06 300 ALA A N 1
ATOM 2233 C CA . ALA A 1 300 ? -26.328 -12.452 14.899 1.00 95.06 300 ALA A CA 1
ATOM 2234 C C . ALA A 1 300 ? -26.666 -12.624 13.412 1.00 95.06 300 ALA A C 1
ATOM 2236 O O . ALA A 1 300 ? -27.525 -13.442 13.071 1.00 95.06 300 ALA A O 1
ATOM 2237 N N . THR A 1 301 ? -25.981 -11.889 12.534 1.00 94.69 301 THR A N 1
ATOM 2238 C CA . THR A 1 301 ? -26.244 -11.863 11.084 1.00 94.69 301 THR A CA 1
ATOM 2239 C C . THR A 1 301 ? -25.204 -12.644 10.273 1.00 94.69 301 THR A C 1
ATOM 2241 O O . THR A 1 301 ? -25.497 -13.136 9.183 1.00 94.69 301 THR A O 1
ATOM 2244 N N . GLY A 1 302 ? -23.996 -12.807 10.815 1.00 92.75 302 GLY A N 1
ATOM 2245 C CA . GLY A 1 302 ? -22.814 -13.311 10.117 1.00 92.75 302 GLY A CA 1
ATOM 2246 C C . GLY A 1 302 ? -22.118 -12.259 9.246 1.00 92.75 302 GLY A C 1
ATOM 2247 O O . GLY A 1 302 ? -21.184 -12.607 8.519 1.00 92.75 302 GLY A O 1
ATOM 2248 N N . GLU A 1 303 ? -22.563 -11.002 9.285 1.00 94.06 303 GLU A N 1
ATOM 2249 C CA . GLU A 1 303 ? -22.009 -9.914 8.480 1.00 94.06 303 GLU A CA 1
ATOM 2250 C C . GLU A 1 303 ? -20.719 -9.340 9.087 1.00 94.06 303 GLU A C 1
ATOM 2252 O O . GLU A 1 303 ? -20.439 -9.455 10.283 1.00 94.06 303 GLU A O 1
ATOM 2257 N N . LEU A 1 304 ? -19.893 -8.741 8.226 1.00 94.12 304 LEU A N 1
ATOM 2258 C CA . LEU A 1 304 ? -18.661 -8.063 8.621 1.00 94.12 304 LEU A CA 1
ATOM 2259 C C . LEU A 1 304 ? -18.898 -6.557 8.638 1.00 94.12 304 LEU A C 1
ATOM 2261 O O . LEU A 1 304 ? -19.067 -5.947 7.580 1.00 94.12 304 LEU A O 1
ATOM 2265 N N . HIS A 1 305 ? -18.829 -5.953 9.819 1.00 93.25 305 HIS A N 1
ATOM 2266 C CA . HIS A 1 305 ? -18.945 -4.508 9.978 1.00 93.25 305 HIS A CA 1
ATOM 2267 C C . HIS A 1 305 ? -17.551 -3.882 10.048 1.00 93.25 305 HIS A C 1
ATOM 2269 O O . HIS A 1 305 ? -16.708 -4.361 10.807 1.00 93.25 305 HIS A O 1
ATOM 2275 N N . PRO A 1 306 ? -17.262 -2.839 9.255 1.00 93.31 306 PRO A N 1
ATOM 2276 C CA . PRO A 1 306 ? -15.959 -2.184 9.264 1.00 93.31 306 PRO A CA 1
ATOM 2277 C C . PRO A 1 306 ? -15.696 -1.526 10.625 1.00 93.31 306 PRO A C 1
ATOM 2279 O O . PRO A 1 306 ? -16.587 -0.903 11.196 1.00 93.31 306 PRO A O 1
ATOM 2282 N N . ILE A 1 307 ? -14.467 -1.636 11.128 1.00 93.19 307 ILE A N 1
ATOM 2283 C CA . ILE A 1 307 ? -14.041 -0.941 12.347 1.00 93.19 307 ILE A CA 1
ATOM 2284 C C . ILE A 1 307 ? -13.299 0.334 11.942 1.00 93.19 307 ILE A C 1
ATOM 2286 O O . ILE A 1 307 ? -12.320 0.281 11.196 1.00 93.19 307 ILE A O 1
ATOM 2290 N N . ALA A 1 308 ? -13.754 1.475 12.453 1.00 93.94 308 ALA A N 1
ATOM 2291 C CA . ALA A 1 308 ? -13.070 2.746 12.275 1.00 93.94 308 ALA A CA 1
ATOM 2292 C C . ALA A 1 308 ? -11.757 2.778 13.073 1.00 93.94 308 ALA A C 1
ATOM 2294 O O . ALA A 1 308 ? -11.699 2.351 14.228 1.00 93.94 308 ALA A O 1
ATOM 2295 N N . VAL A 1 309 ? -10.696 3.302 12.463 1.00 94.19 309 VAL A N 1
ATOM 2296 C CA . VAL A 1 309 ? -9.371 3.438 13.071 1.00 94.19 309 VAL A CA 1
ATOM 2297 C C . VAL A 1 309 ? -9.115 4.904 13.390 1.00 94.19 309 VAL A C 1
ATOM 2299 O O . VAL A 1 309 ? -9.068 5.750 12.500 1.00 94.19 309 VAL A O 1
ATOM 2302 N N . LEU A 1 310 ? -8.901 5.198 14.672 1.00 92.81 310 LEU A N 1
ATOM 2303 C CA . LEU A 1 310 ? -8.486 6.517 15.135 1.00 92.81 310 LEU A CA 1
ATOM 2304 C C . LEU A 1 310 ? -6.960 6.555 15.279 1.00 92.81 310 LEU A C 1
ATOM 2306 O O . LEU A 1 310 ? -6.394 5.999 16.222 1.00 92.81 310 LEU A O 1
ATOM 2310 N N . ASN A 1 311 ? -6.275 7.202 14.337 1.00 90.81 311 ASN A N 1
ATOM 2311 C CA . ASN A 1 311 ? -4.827 7.388 14.414 1.00 90.81 311 ASN A CA 1
ATOM 2312 C C . ASN A 1 311 ? -4.491 8.671 15.185 1.00 90.81 311 ASN A C 1
ATOM 2314 O O . ASN A 1 311 ? -4.636 9.767 14.650 1.00 90.81 311 ASN A O 1
ATOM 2318 N N . VAL A 1 312 ? -3.975 8.541 16.406 1.00 88.06 312 VAL A N 1
ATOM 2319 C CA . VAL A 1 312 ? -3.589 9.685 17.258 1.00 88.06 312 VAL A CA 1
ATOM 2320 C C . VAL A 1 312 ? -2.438 10.528 16.691 1.00 88.06 312 VAL A C 1
ATOM 2322 O O . VAL A 1 312 ? -2.269 11.678 17.081 1.00 88.06 312 VAL A O 1
ATOM 2325 N N . ASN A 1 313 ? -1.651 9.975 15.761 1.00 85.88 313 ASN A N 1
ATOM 2326 C CA . ASN A 1 313 ? -0.577 10.687 15.064 1.00 85.88 313 ASN A CA 1
ATOM 2327 C C . ASN A 1 313 ? -1.034 11.305 13.730 1.00 85.88 313 ASN A C 1
ATOM 2329 O O . ASN A 1 313 ? -0.198 11.818 12.983 1.00 85.88 313 ASN A O 1
ATOM 2333 N N . TYR A 1 314 ? -2.329 11.240 13.403 1.00 88.69 314 TYR A N 1
ATOM 2334 C CA . TYR A 1 314 ? -2.877 11.897 12.221 1.00 88.69 314 TYR A CA 1
ATOM 2335 C C . TYR A 1 314 ? -2.683 13.417 12.306 1.00 88.69 314 TYR A C 1
ATOM 2337 O O . TYR A 1 314 ? -2.936 14.044 13.337 1.00 88.69 314 TYR A O 1
ATOM 2345 N N . GLY A 1 315 ? -2.258 14.012 11.195 1.00 85.75 315 GLY A N 1
ATOM 2346 C CA . GLY A 1 315 ? -2.188 15.457 11.036 1.00 85.75 315 GLY A CA 1
ATOM 2347 C C . GLY A 1 315 ? -2.489 15.849 9.598 1.00 85.75 315 GLY A C 1
ATOM 2348 O O . GLY A 1 315 ? -2.021 15.201 8.665 1.00 85.75 315 GLY A O 1
ATOM 2349 N N . ASP A 1 316 ? -3.242 16.931 9.426 1.00 82.44 316 ASP A N 1
ATOM 2350 C CA . ASP A 1 316 ? -3.662 17.443 8.113 1.00 82.44 316 ASP A CA 1
ATOM 2351 C C . ASP A 1 316 ? -2.728 18.542 7.561 1.00 82.44 316 ASP A C 1
ATOM 2353 O O . ASP A 1 316 ? -3.049 19.250 6.605 1.00 82.44 316 ASP A O 1
ATOM 2357 N N . GLY A 1 317 ? -1.564 18.711 8.198 1.00 76.88 317 GLY A N 1
ATOM 2358 C CA . GLY A 1 317 ? -0.595 19.773 7.923 1.00 76.88 317 GLY A CA 1
ATOM 2359 C C . GLY A 1 317 ? -0.871 21.091 8.658 1.00 76.88 317 GLY A C 1
ATOM 2360 O O . GLY A 1 317 ? 0.037 21.919 8.754 1.00 76.88 317 GLY A O 1
ATOM 2361 N N . VAL A 1 318 ? -2.068 21.277 9.219 1.00 79.56 318 VAL A N 1
ATOM 2362 C CA . VAL A 1 318 ? -2.482 22.480 9.963 1.00 79.56 318 VAL A CA 1
ATOM 2363 C C . VAL A 1 318 ? -2.793 22.157 11.425 1.00 79.56 318 VAL A C 1
ATOM 2365 O O . VAL A 1 318 ? -2.488 22.952 12.314 1.00 79.56 318 VAL A O 1
ATOM 2368 N N . SER A 1 319 ? -3.376 20.992 11.675 1.00 84.69 319 SER A N 1
ATOM 2369 C CA . SER A 1 319 ? -3.924 20.552 12.946 1.00 84.69 319 SER A CA 1
ATOM 2370 C C . SER A 1 319 ? -3.627 19.069 13.207 1.00 84.69 319 SER A C 1
ATOM 2372 O O . SER A 1 319 ? -3.122 18.342 12.346 1.00 84.69 319 SER A O 1
ATOM 2374 N N . THR A 1 320 ? -3.904 18.638 14.436 1.00 86.75 320 THR A N 1
ATOM 2375 C CA . THR A 1 320 ? -3.819 17.244 14.895 1.00 86.75 320 THR A CA 1
ATOM 2376 C C . THR A 1 320 ? -5.154 16.896 15.554 1.00 86.75 320 THR A C 1
ATOM 2378 O O . THR A 1 320 ? -5.226 16.898 16.785 1.00 86.75 320 THR A O 1
ATOM 2381 N N . PRO A 1 321 ? -6.222 16.700 14.759 1.00 88.31 321 PRO A N 1
ATOM 2382 C CA . PRO A 1 321 ? -7.589 16.619 15.277 1.00 88.31 321 PRO A CA 1
ATOM 2383 C C . PRO A 1 321 ? -7.772 15.445 16.240 1.00 88.31 321 PRO A C 1
ATOM 2385 O O . PRO A 1 321 ? -8.425 15.580 17.256 1.00 88.31 321 PRO A O 1
ATOM 2388 N N . ASN A 1 322 ? -7.063 14.339 16.010 1.00 89.38 322 ASN A N 1
ATOM 2389 C CA . ASN A 1 322 ? -7.178 13.135 16.837 1.00 89.38 322 ASN A CA 1
ATOM 2390 C C . ASN A 1 322 ? -6.396 13.213 18.166 1.00 89.38 322 ASN A C 1
ATOM 2392 O O . ASN A 1 322 ? -6.284 12.214 18.885 1.00 89.38 322 ASN A O 1
ATOM 2396 N N . LEU A 1 323 ? -5.781 14.359 18.486 1.00 86.69 323 LEU A N 1
ATOM 2397 C CA . LEU A 1 323 ? -5.063 14.574 19.742 1.00 86.69 323 LEU A CA 1
ATOM 2398 C C . LEU A 1 323 ? -5.986 15.240 20.771 1.00 86.69 323 LEU A C 1
ATOM 2400 O O . LEU A 1 323 ? -5.844 16.419 21.103 1.00 86.69 323 LEU A O 1
ATOM 2404 N N . ASN A 1 324 ? -6.912 14.450 21.308 1.00 82.00 324 ASN A N 1
ATOM 2405 C CA . ASN A 1 324 ? -7.944 14.940 22.217 1.00 82.00 324 ASN A CA 1
ATOM 2406 C C . ASN A 1 324 ? -7.435 15.070 23.654 1.00 82.00 324 ASN A C 1
ATOM 2408 O O . ASN A 1 324 ? -6.881 14.132 24.231 1.00 82.00 324 ASN A O 1
ATOM 2412 N N . ILE A 1 325 ? -7.657 16.236 24.267 1.00 76.81 325 ILE A N 1
ATOM 2413 C CA . ILE A 1 325 ? -7.370 16.475 25.693 1.00 76.81 325 ILE A CA 1
ATOM 2414 C C . ILE A 1 325 ? -8.664 16.363 26.514 1.00 76.81 325 ILE A C 1
ATOM 2416 O O . ILE A 1 325 ? -8.635 16.065 27.712 1.00 76.81 325 ILE A O 1
ATOM 2420 N N . ARG A 1 326 ? -9.819 16.606 25.887 1.00 75.38 326 ARG A N 1
ATOM 2421 C CA . ARG A 1 326 ? -11.161 16.549 26.474 1.00 75.38 326 ARG A CA 1
ATOM 2422 C C . ARG A 1 326 ? -12.112 15.840 25.514 1.00 75.38 326 ARG A C 1
ATOM 2424 O O . ARG A 1 326 ? -11.945 15.926 24.310 1.00 75.38 326 ARG A O 1
ATOM 2431 N N . ALA A 1 327 ? -13.189 15.268 26.048 1.00 69.88 327 ALA A N 1
ATOM 2432 C CA . ALA A 1 327 ? -14.209 14.586 25.242 1.00 69.88 327 ALA A CA 1
ATOM 2433 C C . ALA A 1 327 ? -14.896 15.485 24.189 1.00 69.88 327 ALA A C 1
ATOM 2435 O O . ALA A 1 327 ? -15.377 14.997 23.180 1.00 69.88 327 ALA A O 1
ATOM 2436 N N . LEU A 1 328 ? -14.955 16.807 24.410 1.00 74.94 328 LEU A N 1
ATOM 2437 C CA . LEU A 1 328 ? -15.482 17.748 23.407 1.00 74.94 328 LEU A CA 1
ATOM 2438 C C . LEU A 1 328 ? -14.557 17.922 22.198 1.00 74.94 328 LEU A C 1
ATOM 2440 O O . LEU A 1 328 ? -15.019 18.413 21.174 1.00 74.94 328 LEU A O 1
ATOM 2444 N N . ASP A 1 329 ? -13.282 17.565 22.346 1.00 79.06 329 ASP A N 1
ATOM 2445 C CA . ASP A 1 329 ? -12.307 17.604 21.263 1.00 79.06 329 ASP A CA 1
ATOM 2446 C C . ASP A 1 329 ? -12.510 16.376 20.326 1.00 79.06 329 ASP A C 1
ATOM 2448 O O . ASP A 1 329 ? -12.067 16.385 19.199 1.00 79.06 329 ASP A O 1
ATOM 2452 N N . GLU A 1 330 ? -13.302 15.361 20.712 1.00 85.12 330 GLU A N 1
ATOM 2453 C CA . GLU A 1 330 ? -13.628 14.202 19.847 1.00 85.12 330 GLU A CA 1
ATOM 2454 C C . GLU A 1 330 ? -14.664 14.515 18.743 1.00 85.12 330 GLU A C 1
ATOM 2456 O O . GLU A 1 330 ? -15.164 13.612 18.070 1.00 85.12 330 GLU A O 1
ATOM 2461 N N . LEU A 1 331 ? -15.101 15.773 18.609 1.00 86.00 331 LEU A N 1
ATOM 2462 C CA . LEU A 1 331 ? -16.095 16.168 17.602 1.00 86.00 331 LEU A CA 1
ATOM 2463 C C . LEU A 1 331 ? -15.474 16.369 16.217 1.00 86.00 331 LEU A C 1
ATOM 2465 O O . LEU A 1 331 ? -16.186 16.226 15.227 1.00 86.00 331 LEU A O 1
ATOM 2469 N N . ASP A 1 332 ? -14.186 16.699 16.148 1.00 88.38 332 ASP A N 1
ATOM 2470 C CA . ASP A 1 332 ? -13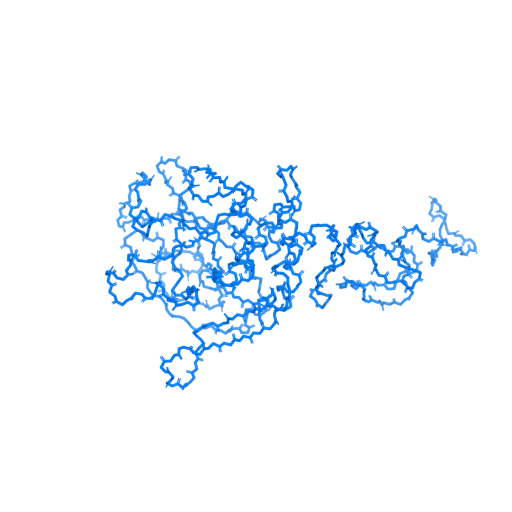.420 16.840 14.908 1.00 88.38 332 ASP A CA 1
ATOM 2471 C C . ASP A 1 332 ? -12.510 15.636 14.616 1.00 88.38 332 ASP A C 1
ATOM 2473 O O . ASP A 1 332 ? -11.671 15.718 13.720 1.00 88.38 332 ASP A O 1
ATOM 2477 N N . ASP A 1 333 ? -12.710 14.510 15.315 1.00 92.50 333 ASP A N 1
ATOM 2478 C CA . ASP A 1 333 ? -11.981 13.264 15.070 1.00 92.50 333 ASP A CA 1
ATOM 2479 C C . ASP A 1 333 ? -12.074 12.826 13.601 1.00 92.50 333 ASP A C 1
ATOM 2481 O O . ASP A 1 333 ? -13.145 12.732 12.998 1.00 92.50 333 ASP A O 1
ATOM 2485 N N . VAL A 1 334 ? -10.921 12.483 13.035 1.00 93.12 334 VAL A N 1
ATOM 2486 C CA . VAL A 1 334 ? -10.786 11.940 11.687 1.00 93.12 334 VAL A CA 1
ATOM 2487 C C . VAL A 1 334 ? -10.519 10.446 11.777 1.00 93.12 334 VAL A C 1
ATOM 2489 O O . VAL A 1 334 ? -9.441 10.001 12.190 1.00 93.12 334 VAL A O 1
ATOM 2492 N N . PHE A 1 335 ? -11.497 9.667 11.323 1.00 94.62 335 PHE A N 1
ATOM 2493 C CA . PHE A 1 335 ? -11.401 8.217 11.255 1.00 94.62 335 PHE A CA 1
ATOM 2494 C C . PHE A 1 335 ? -10.872 7.749 9.900 1.00 94.62 335 PHE A C 1
ATOM 2496 O O . PHE A 1 335 ? -11.336 8.146 8.826 1.00 94.62 335 PHE A O 1
ATOM 2503 N N . THR A 1 336 ? -9.917 6.830 9.955 1.00 95.06 336 THR A N 1
ATOM 2504 C CA . THR A 1 336 ? -9.410 6.101 8.796 1.00 95.06 336 THR A CA 1
ATOM 2505 C C . THR A 1 336 ? -9.810 4.636 8.906 1.00 95.06 336 THR A C 1
ATOM 2507 O O . THR A 1 336 ? -10.499 4.225 9.838 1.00 95.06 336 THR A O 1
ATOM 2510 N N . ARG A 1 337 ? -9.428 3.830 7.921 1.00 93.50 337 ARG A N 1
ATOM 2511 C CA . ARG A 1 337 ? -9.794 2.413 7.874 1.00 93.50 337 ARG A CA 1
ATOM 2512 C C . ARG A 1 337 ? -8.589 1.503 7.796 1.00 93.50 337 ARG A C 1
ATOM 2514 O O . ARG A 1 337 ? -8.456 0.572 8.584 1.00 93.50 337 ARG A O 1
ATOM 2521 N N . ARG A 1 338 ? -7.704 1.785 6.845 1.00 96.88 338 ARG A N 1
ATOM 2522 C CA . ARG A 1 338 ? -6.493 1.001 6.658 1.00 96.88 338 ARG A CA 1
ATOM 2523 C C . ARG A 1 338 ? -5.450 1.407 7.680 1.00 96.88 338 ARG A C 1
ATOM 2525 O O . ARG A 1 338 ? -5.206 2.592 7.879 1.00 96.88 338 ARG A O 1
ATOM 2532 N N . PHE A 1 339 ? -4.786 0.437 8.284 1.00 96.38 339 PHE A N 1
ATOM 2533 C CA . PHE A 1 339 ? -3.678 0.698 9.195 1.00 96.38 339 PHE A CA 1
ATOM 2534 C C . PHE A 1 339 ? -2.589 -0.361 9.058 1.00 96.38 339 PHE A C 1
ATOM 2536 O O . PHE A 1 339 ? -2.757 -1.377 8.386 1.00 96.38 339 PHE A O 1
ATOM 2543 N N . PHE A 1 340 ? -1.452 -0.104 9.686 1.00 95.56 340 PHE A N 1
ATOM 2544 C CA . PHE A 1 340 ? -0.328 -1.022 9.789 1.00 95.56 340 PHE A CA 1
ATOM 2545 C C . PHE A 1 340 ? 0.246 -0.908 11.203 1.00 95.56 340 PHE A C 1
ATOM 2547 O O . PHE A 1 340 ? 0.033 0.092 11.888 1.00 95.56 340 PHE A O 1
ATOM 2554 N N . PHE A 1 341 ? 0.947 -1.942 11.660 1.00 91.56 341 PHE A N 1
ATOM 2555 C CA . PHE A 1 341 ? 1.484 -1.976 13.024 1.00 91.56 341 PHE A CA 1
ATOM 2556 C C . PHE A 1 341 ? 2.873 -1.344 13.142 1.00 91.56 341 PHE A C 1
ATOM 2558 O O . PHE A 1 341 ? 3.190 -0.717 14.148 1.00 91.56 341 PHE A O 1
ATOM 2565 N N . PHE A 1 342 ? 3.697 -1.496 12.109 1.00 91.62 342 PHE A N 1
ATOM 2566 C CA . PHE A 1 342 ? 5.026 -0.908 12.026 1.00 91.62 342 PHE A CA 1
ATOM 2567 C C . PHE A 1 342 ? 5.370 -0.571 10.579 1.00 91.62 342 PHE A C 1
ATOM 2569 O O . PHE A 1 342 ? 4.862 -1.194 9.647 1.00 91.62 342 PHE A O 1
ATOM 2576 N N . ASP A 1 343 ? 6.245 0.413 10.417 1.00 92.12 343 ASP A N 1
ATOM 2577 C CA . ASP A 1 343 ? 6.794 0.815 9.132 1.00 92.12 343 ASP A CA 1
ATOM 2578 C C . ASP A 1 343 ? 8.284 0.460 9.093 1.00 92.12 343 ASP A C 1
ATOM 2580 O O . ASP A 1 343 ? 9.093 1.072 9.788 1.00 92.12 343 ASP A O 1
ATOM 2584 N N . SER A 1 344 ? 8.623 -0.565 8.311 1.00 91.38 344 SER A N 1
ATOM 2585 C CA . SER A 1 344 ? 9.998 -0.997 8.030 1.00 91.38 344 SER A CA 1
ATOM 2586 C C . SER A 1 344 ? 10.439 -0.659 6.602 1.00 91.38 344 SER A C 1
ATOM 2588 O O . SER A 1 344 ? 11.515 -1.076 6.179 1.00 91.38 344 SER A O 1
ATOM 2590 N N . VAL A 1 345 ? 9.603 0.055 5.836 1.00 93.31 345 VAL A N 1
ATOM 2591 C CA . VAL A 1 345 ? 9.757 0.175 4.379 1.00 93.31 345 VAL A CA 1
ATOM 2592 C C . VAL A 1 345 ? 9.812 1.614 3.894 1.00 93.31 345 VAL A C 1
ATOM 2594 O O . VAL A 1 345 ? 10.380 1.860 2.833 1.00 93.31 345 VAL A O 1
ATOM 2597 N N . SER A 1 346 ? 9.216 2.575 4.602 1.00 91.19 346 SER A N 1
ATOM 2598 C CA . SER A 1 346 ? 9.057 3.924 4.068 1.00 91.19 346 SER A CA 1
ATOM 2599 C C . SER A 1 346 ? 10.239 4.861 4.344 1.00 91.19 346 SER A C 1
ATOM 2601 O O . SER A 1 346 ? 10.319 5.886 3.669 1.00 91.19 346 SER A O 1
ATOM 2603 N N . GLY A 1 347 ? 11.216 4.485 5.180 1.00 81.25 347 GLY A N 1
ATOM 2604 C CA . GLY A 1 347 ? 12.370 5.326 5.525 1.00 81.25 347 GLY A CA 1
ATOM 2605 C C . GLY A 1 347 ? 13.642 4.586 5.888 1.00 81.25 347 GLY A C 1
ATOM 2606 O O . GLY A 1 347 ? 13.552 3.444 6.383 1.00 81.25 347 GLY A O 1
#

Radius of gyration: 24.8 Å; Cα contacts (8 Å, |Δi|>4): 685; chains: 1; bounding box: 57×58×66 Å

Mean predicted aligned error: 7.8 Å

InterPro domains:
  IPR019170 Meckelin [PF09773] (60-347)
  IPR019170 Meckelin [PTHR21274] (17-347)

Sequence (347 aa):
MVLLETYQGGDYMTEKACQSCAAGTFVFEEASTEAGVSYAADPLSCQACPDDNMSFGLDGQCSCNDGYTIVGASALGPLRCVVTSHVTAIAAWRGSSASTVTYRSLITAVQSTLPPSETLTSLTLEHLFTWAGASCYSYTGSGGDGLQACQSLGNLCALQLHDPSSMACSLFSAVLNNRLGNNHGQTGWGVTLPWLTYIEEASDVRDGTDIEMQLTFASEMRIILAKYSLDGTWLGMEEMSTQPYYCGVGAPDTSAGGGQSRSSKYLKFGHSMTETFECDLKSLLGEEAFFYDPYIVDEATGELHPIAVLNVNYGDGVSTPNLNIRALDELDDVFTRRFFFFDSVSG

Nearest PDB structures (foldseek):
  7fh1-assembly1_B  TM=5.084E-01  e=4.385E-13  Homo sapiens
  6skg-assembly1_Ai  TM=3.396E-01  e=3.419E+00  Thermococcus kodakarensis
  6ip5-assembly1_2r  TM=3.225E-01  e=2.884E+00  Homo sapiens

Secondary structure (DSSP, 8-state):
-EEEEE-TTSPEEEEEEEEPPPTTEE--SS-EEETTEEEP--TTS-EE-SSTTEEE-TTS-EEEPTTEEEES-TTTS--EEEEHHHHHHTGGG-SGGGGEEEE-S---SS--SS---EEEE-HHHHHHHHHHHHHHHH--SSSSHHHHHHHHHHHHHHHTTT-TTSHHHHHHHHHHHHS--EETTEET--TTS---B--S-HHHHHS---------TTPBPPEEEEEE-TTS-EEEEEE-SSTT-TT-PPPPP-SS-STTT---GGGBTT----------GGGGTTSPP-EEEEEEE-TTT--EEEPPEE-TT---SS--TT--SSGGGGGS--EES-B-S--SS--